Protein 1EE6 (pdb70)

Solvent-accessible surface area: 8215 Å² total; per-residue (Å²): 94,99,60,74,5,94,139,37,42,147,4,81,70,54,104,68,48,67,2,175,40,76,34,27,26,1,25,72,137,65,5,11,78,23,50,119,57,156,123,19,104,16,0,0,60,0,27,54,38,0,24,0,66,41,1,21,0,3,57,42,2,0,10,0,0,13,0,57,8,69,1,57,0,43,71,2,54,0,87,45,3,4,35,13,0,0,4,0,81,44,75,15,42,0,43,1,43,22,17,8,0,74,117,1,134,52,38,0,0,18,0,44,12,38,17,32,0,20,0,80,90,3,77,0,17,47,0,1,18,0,0,24,0,58,44,55,35,102,67,101,0,48,1,13,0,35,81,4,31,0,7,133,7,111,23,0,0,0,67,1,67,0,70,70,0,42,0,88,0,10,76,2,108,33,13,109,21,91,68,38,34,79,49,26,138,103,76,33,52,81,54,70,56,40,71,133,106

Organism: Bacillus sp. (NCBI:txid1409)

CATH classification: 2.160.20.10

Structure (mmCIF, N/CA/C/O backbone):
data_1EE6
#
_entry.id   1EE6
#
_cell.length_a   42.900
_cell.length_b   60.500
_cell.length_c   83.000
_cell.angle_alpha   90.00
_cell.angle_beta   90.00
_cell.angle_gamma   90.00
#
_symmetry.space_group_name_H-M   'P 21 21 21'
#
loop_
_entity.id
_entity.type
_entity.pdbx_description
1 polymer 'PECTATE LYASE'
2 non-polymer 'CALCIUM ION'
3 water water
#
loop_
_atom_site.group_PDB
_atom_site.id
_atom_site.type_symbol
_atom_site.label_atom_id
_atom_site.label_alt_id
_atom_site.label_comp_id
_atom_site.label_asym_id
_atom_site.label_entity_id
_atom_site.label_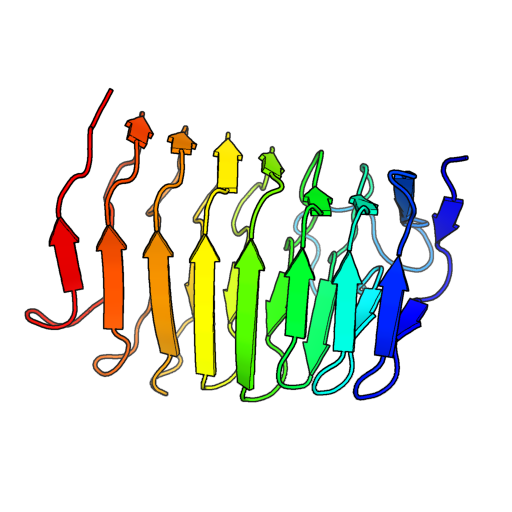seq_id
_atom_site.pdbx_PDB_ins_code
_atom_site.Cartn_x
_atom_site.Cartn_y
_atom_site.Cartn_z
_atom_site.occupancy
_atom_site.B_iso_or_equiv
_atom_site.auth_seq_id
_atom_site.auth_comp_id
_atom_site.auth_asym_id
_atom_site.auth_atom_id
_atom_site.pdbx_PDB_model_num
ATOM 1 N N . ALA A 1 1 ? -12.838 0.645 50.777 1.00 25.33 1 ALA A N 1
ATOM 2 C CA . ALA A 1 1 ? -12.103 1.454 51.789 1.00 24.65 1 ALA A CA 1
ATOM 3 C C . ALA A 1 1 ? -10.749 1.775 51.121 1.00 23.13 1 ALA A C 1
ATOM 4 O O . ALA A 1 1 ? -10.430 1.060 50.156 1.00 25.08 1 ALA A O 1
ATOM 6 N N . PRO A 1 2 ? -10.011 2.853 51.473 1.00 21.19 2 PRO A N 1
ATOM 7 C CA . PRO A 1 2 ? -8.640 2.996 51.049 1.00 18.54 2 PRO A CA 1
ATOM 8 C C . PRO A 1 2 ? -7.757 1.913 51.617 1.00 16.87 2 PRO A C 1
ATOM 9 O O . PRO A 1 2 ? -7.823 1.607 52.812 1.00 20.87 2 PRO A O 1
ATOM 13 N N . THR A 1 3 ? -6.982 1.279 50.759 1.00 12.48 3 THR A N 1
ATOM 14 C CA . THR A 1 3 ? -6.068 0.266 51.187 1.00 7.65 3 THR A CA 1
ATOM 15 C C . THR A 1 3 ? -4.702 0.898 51.173 1.00 7.57 3 THR A C 1
ATOM 16 O O . THR A 1 3 ? -4.387 1.628 50.229 1.00 11.34 3 THR A O 1
ATOM 20 N N . VAL A 1 4 ? -3.904 0.733 52.220 1.00 6.38 4 VAL A N 1
ATOM 21 C CA . VAL A 1 4 ? -2.513 1.150 52.160 1.00 5.70 4 VAL A CA 1
ATOM 22 C C . VAL A 1 4 ? -1.810 -0.104 51.602 1.00 5.13 4 VAL A C 1
ATOM 23 O O . VAL A 1 4 ? -1.861 -1.190 52.178 1.00 6.59 4 VAL A O 1
ATOM 27 N N . VAL A 1 5 ? -1.109 -0.006 50.509 1.00 3.81 5 VAL A N 1
ATOM 28 C CA . VAL A 1 5 ? -0.440 -1.097 49.838 1.00 3.46 5 VAL A CA 1
ATOM 29 C C . VAL A 1 5 ? 1.021 -1.087 50.285 1.00 5.69 5 VAL A C 1
ATOM 30 O O . VAL A 1 5 ? 1.761 -0.097 50.254 1.00 5.99 5 VAL A O 1
ATOM 34 N N . HIS A 1 6 ? 1.394 -2.258 50.790 1.00 6.11 6 HIS A N 1
ATOM 35 C CA . HIS A 1 6 ? 2.692 -2.524 51.386 1.00 4.13 6 HIS A CA 1
ATOM 36 C C . HIS A 1 6 ? 3.676 -3.217 50.462 1.00 6.53 6 HIS A C 1
ATOM 37 O O . HIS A 1 6 ? 4.883 -3.114 50.619 1.00 5.99 6 HIS A O 1
ATOM 44 N N . GLU A 1 7 ? 3.109 -4.060 49.621 1.00 8.95 7 GLU A N 1
ATOM 45 C CA . GLU A 1 7 ? 3.763 -4.914 48.677 1.00 7.71 7 GLU A CA 1
ATOM 46 C C . GLU A 1 7 ? 2.941 -4.728 47.395 1.00 9.48 7 GLU A C 1
ATOM 47 O O . GLU A 1 7 ? 1.710 -4.625 47.440 1.00 9.92 7 GLU A O 1
ATOM 53 N N . THR A 1 8 ? 3.620 -4.674 46.255 1.00 6.71 8 THR A N 1
ATOM 54 C CA . THR A 1 8 ? 3.030 -4.523 44.940 1.00 4.46 8 THR A CA 1
ATOM 55 C C . THR A 1 8 ? 1.979 -5.582 44.699 1.00 4.61 8 THR A C 1
ATOM 56 O O . THR A 1 8 ? 2.195 -6.759 44.976 1.00 4.61 8 THR A O 1
ATOM 60 N N . ILE A 1 9 ? 0.830 -5.195 44.181 1.00 7.67 9 ILE A N 1
ATOM 61 C CA . ILE A 1 9 ? -0.201 -6.121 43.788 1.00 6.61 9 ILE A CA 1
ATOM 62 C C . ILE A 1 9 ? 0.093 -6.584 42.366 1.00 7.22 9 ILE A C 1
ATOM 63 O O . ILE A 1 9 ? 0.207 -5.783 41.436 1.00 6.09 9 ILE A O 1
ATOM 68 N N . ARG A 1 10 ? 0.300 -7.891 42.205 1.00 10.05 10 ARG A N 1
ATOM 69 C CA . ARG A 1 10 ? 0.463 -8.541 40.907 1.00 10.81 10 ARG A CA 1
ATOM 70 C C . ARG A 1 10 ? -0.893 -8.980 40.351 1.00 8.83 10 ARG A C 1
ATOM 71 O O . ARG A 1 10 ? -1.784 -9.476 41.051 1.00 8.44 10 ARG A O 1
ATOM 79 N N . VAL A 1 11 ? -1.025 -8.742 39.056 1.00 8.57 11 VAL A N 1
ATOM 80 C CA 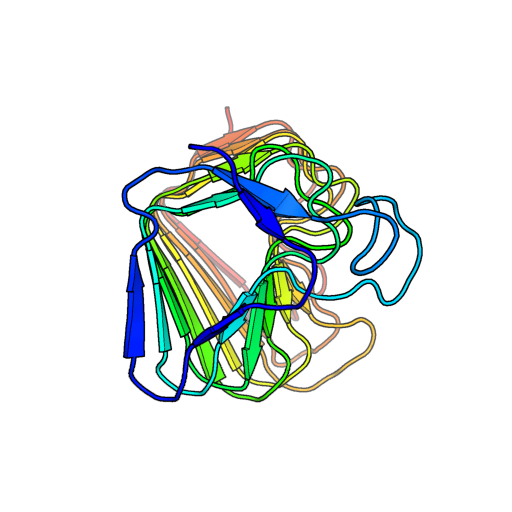. VAL A 1 11 ? -2.230 -8.979 38.286 1.00 6.77 11 VAL A CA 1
ATOM 81 C C . VAL A 1 11 ? -1.682 -9.915 37.208 1.00 9.13 11 VAL A C 1
ATOM 82 O O . VAL A 1 11 ? -0.977 -9.457 36.291 1.00 12.11 11 VAL A O 1
ATOM 86 N N . PRO A 1 12 ? -1.887 -11.232 37.257 1.00 10.54 12 PRO A N 1
ATOM 87 C CA . PRO A 1 12 ? -1.339 -12.197 36.292 1.00 12.07 12 PRO A CA 1
ATOM 88 C C . PRO A 1 12 ? -1.835 -11.992 34.864 1.00 11.79 12 PRO A C 1
ATOM 89 O O . PRO A 1 12 ? -2.871 -11.357 34.612 1.00 12.84 12 PRO A O 1
ATOM 93 N N . ALA A 1 13 ? -1.113 -12.633 33.946 1.00 10.02 13 ALA A N 1
ATOM 94 C CA . ALA A 1 13 ? -1.391 -12.530 32.533 1.00 10.36 13 ALA A CA 1
ATOM 95 C C . ALA A 1 13 ? -2.845 -12.791 32.147 1.00 12.24 13 ALA A C 1
ATOM 96 O O . ALA A 1 13 ? -3.533 -13.718 32.612 1.00 14.87 13 ALA A O 1
ATOM 98 N N . GLY A 1 14 ? -3.375 -11.818 31.421 1.00 9.39 14 GLY A N 1
ATOM 99 C CA . GLY A 1 14 ? -4.744 -11.913 30.941 1.00 11.16 14 GLY A CA 1
ATOM 100 C C . GLY A 1 14 ? -5.839 -11.651 31.965 1.00 11.20 14 GLY A C 1
ATOM 101 O O . GLY A 1 14 ? -7.010 -11.763 31.611 1.00 6.72 14 GLY A O 1
ATOM 102 N N . GLN A 1 15 ? -5.493 -11.361 33.219 1.00 12.13 15 GLN A N 1
ATOM 103 C CA . GLN A 1 15 ? -6.478 -11.105 34.245 1.00 13.52 15 GLN A CA 1
ATOM 104 C C . GLN A 1 15 ? -6.778 -9.644 34.520 1.00 12.43 15 GLN A C 1
ATOM 105 O O . GLN A 1 15 ? -5.920 -8.801 34.347 1.00 13.12 15 GLN A O 1
ATOM 111 N N . THR A 1 16 ? -7.946 -9.367 35.084 1.00 10.94 16 THR A N 1
ATOM 112 C CA . THR A 1 16 ? -8.414 -8.036 35.453 1.00 10.48 16 THR A CA 1
ATOM 113 C C . THR A 1 16 ? -8.439 -7.838 36.973 1.00 10.81 16 THR A C 1
ATOM 114 O O . THR A 1 16 ? -8.669 -8.813 37.717 1.00 12.42 16 THR A O 1
ATOM 118 N N . PHE A 1 17 ? -8.170 -6.616 37.437 1.00 6.03 17 PHE A N 1
ATOM 119 C CA . PHE A 1 17 ? -8.244 -6.287 38.843 1.00 6.50 17 PHE A CA 1
ATOM 120 C C . PHE A 1 17 ? -9.145 -5.083 38.749 1.00 8.33 17 PHE A C 1
ATOM 121 O O . PHE A 1 17 ? -8.839 -4.076 38.100 1.00 6.49 17 PHE A O 1
ATOM 129 N N . ASP A 1 18 ? -10.280 -5.302 39.383 1.00 9.85 18 ASP A N 1
ATOM 130 C CA . ASP A 1 18 ? -11.301 -4.294 39.534 1.00 11.09 18 ASP A CA 1
ATOM 131 C C . ASP A 1 18 ? -11.242 -3.815 40.979 1.00 11.77 18 ASP A C 1
ATOM 132 O O . ASP A 1 18 ? -11.425 -4.618 41.909 1.00 11.21 18 ASP A O 1
ATOM 137 N N . GLY A 1 19 ? -10.991 -2.517 41.155 1.00 10.93 19 GLY A N 1
ATOM 138 C CA . GLY A 1 19 ? -10.879 -1.925 42.476 1.00 12.28 19 GLY A CA 1
ATOM 139 C C . GLY A 1 19 ? -12.210 -1.414 42.967 1.00 12.79 19 GLY A C 1
ATOM 140 O O . GLY A 1 19 ? -12.323 -0.913 44.084 1.00 12.72 19 GLY A O 1
ATOM 141 N N . LYS A 1 20 ? -13.205 -1.484 42.088 1.00 13.25 20 LYS A N 1
ATOM 142 C CA . LYS A 1 20 ? -14.593 -1.117 42.333 1.00 13.51 20 LYS A CA 1
ATOM 143 C C . LYS A 1 20 ? -14.788 0.350 42.752 1.00 12.55 20 LYS A C 1
ATOM 144 O O . LYS A 1 20 ? -15.750 0.743 43.416 1.00 15.91 20 LYS A O 1
ATOM 150 N N . GLY A 1 21 ? -13.856 1.197 42.308 1.00 9.61 21 GLY A N 1
ATOM 151 C CA . GLY A 1 21 ? -13.872 2.632 42.562 1.00 7.11 21 GLY A CA 1
ATOM 152 C C . GLY A 1 21 ? -13.155 3.024 43.853 1.00 6.42 21 GLY A C 1
ATOM 153 O O . GLY A 1 21 ? -13.211 4.192 44.265 1.00 5.09 21 GLY A O 1
ATOM 154 N N . GLN A 1 22 ? -12.509 2.051 44.498 1.00 5.00 22 GLN A N 1
ATOM 155 C CA . GLN A 1 22 ? -11.823 2.216 45.769 1.00 4.28 22 GLN A CA 1
ATOM 156 C C . GLN A 1 22 ? -10.417 2.709 45.591 1.00 2.00 22 GLN A C 1
ATOM 157 O O . GLN A 1 22 ? -9.818 2.550 44.519 1.00 2.00 22 GLN A O 1
ATOM 163 N N . THR A 1 23 ? -9.955 3.372 46.636 1.00 2.17 23 THR A N 1
ATOM 164 C CA . THR A 1 23 ? -8.650 4.001 46.693 1.00 5.77 23 THR A CA 1
ATOM 165 C C . THR A 1 23 ? -7.558 3.127 47.247 1.00 7.95 23 THR A C 1
ATOM 166 O O . THR A 1 23 ? -7.730 2.417 48.241 1.00 9.02 23 THR A O 1
ATOM 170 N N . TYR A 1 24 ? -6.410 3.221 46.573 1.00 9.61 24 TYR A N 1
ATOM 171 C CA . TYR A 1 24 ? -5.207 2.483 46.915 1.00 7.64 24 TYR A CA 1
ATOM 172 C C . TYR A 1 24 ? -4.065 3.485 46.964 1.00 5.90 24 TYR A C 1
ATOM 173 O O . TYR A 1 24 ? -3.883 4.273 46.010 1.00 4.11 24 TYR A O 1
ATOM 182 N N . VAL A 1 25 ? -3.404 3.546 48.120 1.00 9.13 25 VAL A N 1
ATOM 183 C CA . VAL A 1 25 ? -2.247 4.392 48.337 1.00 11.73 25 VAL A CA 1
ATOM 184 C C . VAL A 1 25 ? -1.085 3.485 48.640 1.00 10.08 25 VAL A C 1
ATOM 185 O O . VAL A 1 25 ? -1.281 2.341 49.058 1.00 10.32 25 VAL A O 1
ATOM 189 N N . ALA A 1 26 ? 0.115 3.992 48.473 1.00 9.70 26 ALA A N 1
ATOM 190 C CA . ALA A 1 26 ? 1.336 3.273 48.804 1.00 11.06 26 ALA A CA 1
ATOM 191 C C . ALA A 1 26 ? 1.685 3.442 50.267 1.00 12.11 26 ALA A C 1
ATOM 192 O O . ALA A 1 26 ? 1.295 4.367 50.979 1.00 11.29 26 ALA A O 1
ATOM 194 N N . ASN A 1 27 ? 2.435 2.451 50.731 1.00 14.99 27 ASN A N 1
ATOM 195 C CA . ASN A 1 27 ? 3.074 2.540 52.014 1.00 10.27 27 ASN A CA 1
ATOM 196 C C . ASN A 1 27 ? 4.413 3.204 51.662 1.00 8.03 27 ASN A C 1
ATOM 197 O O . ASN A 1 27 ? 5.173 2.598 50.865 1.00 6.52 27 ASN A O 1
ATOM 202 N N . PRO A 1 28 ? 4.775 4.399 52.155 1.00 4.62 28 PRO A N 1
ATOM 203 C CA . PRO A 1 28 ? 5.995 5.114 51.788 1.00 4.41 28 PRO A CA 1
ATOM 204 C C . PRO A 1 28 ? 7.306 4.419 52.178 1.00 3.94 28 PRO A C 1
ATOM 205 O O . PRO A 1 28 ? 8.322 4.563 51.537 1.00 5.50 28 PRO A O 1
ATOM 209 N N . ASN A 1 29 ? 7.273 3.573 53.198 1.00 5.75 29 ASN A N 1
ATOM 210 C CA . ASN A 1 29 ? 8.373 2.780 53.709 1.00 4.86 29 ASN A CA 1
ATOM 211 C C . ASN A 1 29 ? 8.735 1.554 52.862 1.00 5.35 29 ASN A C 1
ATOM 212 O O . ASN A 1 29 ? 9.868 1.034 52.889 1.00 6.19 29 ASN A O 1
ATOM 217 N N . THR A 1 30 ? 7.736 0.992 52.171 1.00 3.39 30 THR A N 1
ATOM 218 C CA . THR A 1 30 ? 7.960 -0.193 51.361 1.00 2.94 30 THR A CA 1
ATOM 219 C C . THR A 1 30 ? 7.901 0.112 49.884 1.00 4.47 30 THR A C 1
ATOM 220 O O . THR A 1 30 ? 8.734 -0.392 49.139 1.00 7.62 30 THR A O 1
ATOM 224 N N . LEU A 1 31 ? 7.002 0.971 49.399 1.00 4.82 31 LEU A N 1
ATOM 225 C CA . LEU A 1 31 ? 6.980 1.283 47.973 1.00 3.35 31 LEU A CA 1
ATOM 226 C C . LEU A 1 31 ? 7.507 2.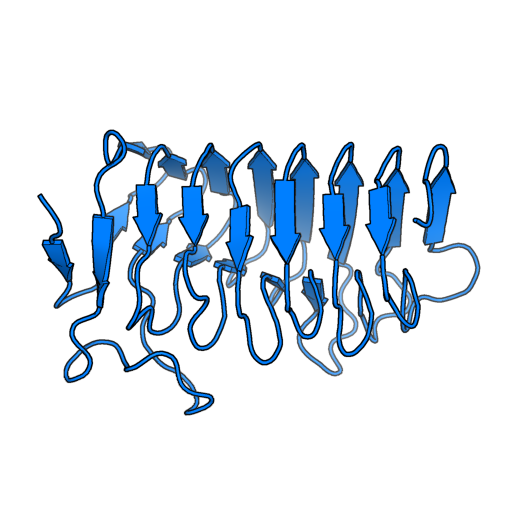664 47.548 1.00 2.50 31 LEU A C 1
ATOM 227 O O . LEU A 1 31 ? 8.088 2.805 46.463 1.00 2.46 31 LEU A O 1
ATOM 232 N N . GLY A 1 32 ? 7.386 3.699 48.359 1.00 2.00 32 GLY A N 1
ATOM 233 C CA . GLY A 1 32 ? 7.859 5.018 48.011 1.00 2.25 32 GLY A CA 1
ATOM 234 C C . GLY A 1 32 ? 6.746 6.035 48.289 1.00 5.30 32 GLY A C 1
ATOM 235 O O . GLY A 1 32 ? 5.532 5.752 48.322 1.00 3.67 32 GLY A O 1
ATOM 236 N N . ASP A 1 33 ? 7.224 7.268 48.454 1.00 3.89 33 ASP A N 1
ATOM 237 C CA . ASP A 1 33 ? 6.384 8.415 48.753 1.00 5.16 33 ASP A CA 1
ATOM 238 C C . ASP A 1 33 ? 5.789 9.199 47.594 1.00 5.60 33 ASP A C 1
ATOM 239 O O . ASP A 1 33 ? 4.898 9.988 47.810 1.00 9.66 33 ASP A O 1
ATOM 244 N N . GLY A 1 34 ? 6.205 9.054 46.345 1.00 6.16 34 GLY A N 1
ATOM 245 C CA . GLY A 1 34 ? 5.670 9.796 45.223 1.00 4.44 34 GLY A CA 1
ATOM 246 C C . GLY A 1 34 ? 6.411 11.074 44.928 1.00 3.81 34 GLY A C 1
ATOM 247 O O . GLY A 1 34 ? 5.880 11.998 44.278 1.00 6.01 34 GLY A O 1
ATOM 248 N N . SER A 1 35 ? 7.628 11.128 45.440 1.00 2.28 35 SER A N 1
ATOM 249 C CA . SER A 1 35 ? 8.480 12.283 45.196 1.00 2.75 35 SER A CA 1
ATOM 250 C C . SER A 1 35 ? 9.266 12.050 43.907 1.00 2.44 35 S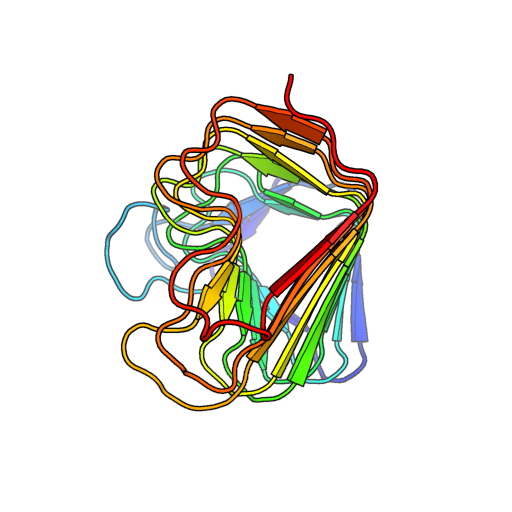ER A C 1
ATOM 251 O O . SER A 1 35 ? 8.902 11.167 43.121 1.00 5.99 35 SER A O 1
ATOM 254 N N . GLN A 1 36 ? 10.345 12.773 43.619 1.00 2.45 36 GLN A N 1
ATOM 255 C CA . GLN A 1 36 ? 11.184 12.487 42.457 1.00 2.13 36 GLN A CA 1
ATOM 256 C C . GLN A 1 36 ? 12.270 11.458 42.725 1.00 2.00 36 GLN A C 1
ATOM 257 O O . GLN A 1 36 ? 13.068 11.152 41.824 1.00 2.00 36 GLN A O 1
ATOM 263 N N . ALA A 1 37 ? 12.298 10.928 43.962 1.00 2.08 37 ALA A N 1
ATOM 264 C CA . ALA A 1 37 ? 13.271 9.922 44.352 1.00 5.86 37 ALA A CA 1
ATOM 265 C C . ALA A 1 37 ? 13.193 8.791 43.359 1.00 8.47 37 ALA A C 1
ATOM 266 O O . ALA A 1 37 ? 12.103 8.305 43.053 1.00 12.00 37 ALA A O 1
ATOM 268 N N . GLU A 1 38 ? 14.324 8.361 42.826 1.00 10.28 38 GLU A N 1
ATOM 269 C CA . GLU A 1 38 ? 14.337 7.317 41.802 1.00 10.96 38 GLU A CA 1
ATOM 270 C C . GLU A 1 38 ? 14.200 5.895 42.281 1.00 14.94 38 GLU A C 1
ATOM 271 O O . GLU A 1 38 ? 14.565 5.521 43.400 1.00 14.87 38 GLU A O 1
ATOM 277 N N . ASN A 1 39 ? 13.631 5.180 41.294 1.00 17.33 39 ASN A N 1
ATOM 278 C CA . ASN A 1 39 ? 13.188 3.804 41.370 1.00 17.79 39 ASN A CA 1
ATOM 279 C C . ASN A 1 39 ? 12.426 3.439 42.643 1.00 17.09 39 ASN A C 1
ATOM 280 O O . ASN A 1 39 ? 12.894 2.724 43.530 1.00 20.76 39 ASN A O 1
ATOM 285 N N . GLN A 1 40 ? 11.196 3.977 42.704 1.00 15.72 40 GLN A N 1
ATOM 286 C CA . GLN A 1 40 ? 10.216 3.611 43.742 1.00 13.54 40 GLN A CA 1
ATOM 287 C C . GLN A 1 40 ? 9.447 2.366 43.217 1.00 12.61 40 GLN A C 1
ATOM 288 O O . GLN A 1 40 ? 9.520 2.040 42.014 1.00 11.61 40 GLN A O 1
ATOM 294 N N . LYS A 1 41 ? 8.687 1.627 44.036 1.00 13.08 41 LYS A N 1
ATOM 295 C CA . LYS A 1 41 ? 7.974 0.422 43.582 1.00 11.53 41 LYS A CA 1
ATOM 296 C C . LYS A 1 41 ? 6.584 0.723 43.052 1.00 8.53 41 LYS A C 1
ATOM 297 O O . LYS A 1 41 ? 5.923 1.674 43.490 1.00 9.37 41 LYS A O 1
ATOM 303 N N . PRO A 1 42 ? 6.125 0.026 42.021 1.00 5.56 42 PRO A N 1
ATOM 304 C CA . PRO A 1 42 ? 4.772 0.182 41.545 1.00 3.37 42 PRO A CA 1
ATOM 305 C C . PRO A 1 42 ? 3.763 -0.168 42.632 1.00 4.27 42 PRO A C 1
ATOM 306 O O . PRO A 1 42 ? 4.073 -0.924 43.547 1.00 6.42 42 PRO A O 1
ATOM 310 N N . ILE A 1 43 ? 2.555 0.386 42.640 1.00 3.05 43 ILE A N 1
ATOM 311 C CA . ILE A 1 43 ? 1.541 -0.114 43.539 1.00 4.30 43 ILE A CA 1
ATOM 312 C C . ILE A 1 43 ? 0.918 -1.310 42.807 1.00 4.14 43 ILE A C 1
ATOM 313 O O . ILE A 1 43 ? 0.438 -2.256 43.438 1.00 3.94 43 ILE A O 1
ATOM 318 N N . PHE A 1 44 ? 0.919 -1.333 41.462 1.00 3.56 44 PHE A N 1
ATOM 319 C CA . PHE A 1 44 ? 0.310 -2.412 40.699 1.00 2.00 44 PHE A CA 1
ATOM 320 C C . PHE A 1 44 ? 1.294 -2.828 39.673 1.00 2.34 44 PHE A C 1
ATOM 321 O O . PHE A 1 44 ? 1.933 -1.974 39.058 1.00 2.77 44 PHE A O 1
ATOM 329 N N . ARG A 1 45 ? 1.463 -4.136 39.574 1.00 5.56 45 ARG A N 1
ATOM 330 C CA . ARG A 1 45 ? 2.261 -4.776 38.540 1.00 7.31 45 ARG A CA 1
ATOM 331 C C . ARG A 1 45 ? 1.384 -5.748 37.723 1.00 6.57 45 ARG A C 1
ATOM 332 O O . ARG A 1 45 ? 0.886 -6.807 38.137 1.00 6.51 45 ARG A O 1
ATOM 340 N N . LEU A 1 46 ? 1.248 -5.340 36.496 1.00 4.54 46 LEU A N 1
ATOM 341 C CA . LEU A 1 46 ? 0.414 -5.970 35.512 1.00 5.44 46 LEU A CA 1
ATOM 342 C C . LEU A 1 46 ? 1.254 -6.797 34.572 1.00 7.68 46 LEU A C 1
ATOM 343 O O . LEU A 1 46 ? 2.263 -6.344 34.018 1.00 9.41 46 LEU A O 1
ATOM 348 N N . GLU A 1 47 ? 0.858 -8.053 34.430 1.00 12.29 47 GLU A N 1
ATOM 349 C CA . GLU A 1 47 ? 1.531 -8.971 33.536 1.00 10.69 47 GLU A CA 1
ATOM 350 C C . GLU A 1 47 ? 0.924 -8.900 32.168 1.00 9.41 47 GLU A C 1
ATOM 351 O O . GLU A 1 47 ? -0.045 -8.175 31.994 1.00 8.44 47 GLU A O 1
ATOM 357 N N . ALA A 1 48 ? 1.394 -9.645 31.181 1.00 9.06 48 ALA A N 1
ATOM 358 C CA . ALA A 1 48 ? 0.917 -9.412 29.822 1.00 11.14 48 ALA A CA 1
ATOM 359 C C . ALA A 1 48 ? -0.563 -9.706 29.593 1.00 11.76 48 ALA A C 1
ATOM 360 O O . ALA A 1 48 ? -1.077 -10.738 30.023 1.00 13.69 48 ALA A O 1
ATOM 362 N N . GLY A 1 49 ? -1.255 -8.732 28.992 1.00 9.57 49 GLY A N 1
ATOM 363 C CA . GLY A 1 49 ? -2.655 -8.831 28.722 1.00 7.74 49 GLY A CA 1
ATOM 364 C C . GLY A 1 49 ? -3.471 -8.591 29.971 1.00 6.53 49 GLY A C 1
ATOM 365 O O . GLY A 1 49 ? -4.670 -8.868 29.951 1.00 7.95 49 GLY A O 1
ATOM 366 N N . ALA A 1 50 ? -2.900 -8.140 31.084 1.00 4.53 50 ALA A N 1
ATOM 367 C CA . ALA A 1 50 ? -3.711 -7.931 32.272 1.00 4.92 50 ALA A CA 1
ATOM 368 C C . ALA A 1 50 ? -4.386 -6.560 32.195 1.00 5.49 50 ALA A C 1
ATOM 369 O O . ALA A 1 50 ? -3.995 -5.687 31.409 1.00 6.32 50 ALA A O 1
ATOM 371 N N . SER A 1 51 ? -5.426 -6.352 32.982 1.00 6.71 51 SER A N 1
ATOM 372 C CA . SER A 1 51 ? -6.195 -5.130 33.022 1.00 9.39 51 SER A CA 1
ATOM 373 C C . SER A 1 51 ? -6.388 -4.752 34.473 1.00 7.08 51 SER A C 1
ATOM 374 O O . SER A 1 51 ? -6.465 -5.580 35.390 1.00 5.33 51 SER A O 1
ATOM 377 N N . LEU A 1 52 ? -6.342 -3.444 34.632 1.00 6.31 52 LEU A N 1
ATOM 378 C CA . LEU A 1 52 ? -6.565 -2.797 35.893 1.00 7.65 52 LEU A CA 1
ATOM 379 C C . LEU A 1 52 ? -7.767 -1.911 35.581 1.00 6.48 52 LEU A C 1
ATOM 380 O O . LEU A 1 52 ? -7.811 -1.315 34.509 1.00 3.13 52 LEU A O 1
ATOM 385 N N . LYS A 1 53 ? -8.745 -1.793 36.473 1.00 7.45 53 LYS A N 1
ATOM 386 C CA . LYS A 1 53 ? -9.901 -0.997 36.171 1.00 7.44 53 LYS A CA 1
ATOM 387 C C . LYS A 1 53 ? -10.582 -0.514 37.450 1.00 7.75 53 LYS A C 1
ATOM 388 O O . LYS A 1 53 ? -10.450 -1.118 38.529 1.00 6.57 53 LYS A O 1
ATOM 394 N N . ASN A 1 54 ? -11.304 0.606 37.332 1.00 7.90 54 ASN A N 1
ATOM 395 C CA . ASN A 1 54 ? -12.072 1.249 38.403 1.00 6.89 54 ASN A CA 1
ATOM 396 C C . ASN A 1 54 ? -11.265 1.343 39.685 1.00 8.99 54 ASN A C 1
ATOM 397 O O . ASN A 1 54 ? -11.631 0.780 40.724 1.00 10.61 54 ASN A O 1
ATOM 402 N N . VAL A 1 55 ? -10.104 1.975 39.573 1.00 8.37 55 VAL A N 1
ATOM 403 C CA . VAL A 1 55 ? -9.157 2.073 40.664 1.00 5.38 55 VAL A CA 1
ATOM 404 C C . VAL A 1 55 ? -8.840 3.537 40.892 1.00 2.75 55 VAL A C 1
ATOM 405 O O . VAL A 1 55 ? -8.701 4.262 39.917 1.00 2.00 55 VAL A O 1
ATOM 409 N N . VAL A 1 56 ? -8.708 3.989 42.141 1.00 2.45 56 VAL A N 1
ATOM 410 C CA . VAL A 1 56 ? -8.321 5.359 42.428 1.00 2.64 56 VAL A CA 1
ATOM 411 C C . VAL A 1 56 ? -6.929 5.265 43.088 1.00 4.18 56 VAL A C 1
ATOM 412 O O . VAL A 1 56 ? -6.791 4.565 44.109 1.00 5.90 56 VAL A O 1
ATOM 416 N N . ILE A 1 57 ? -5.835 5.844 42.572 1.00 2.30 57 ILE A N 1
ATOM 417 C CA . ILE A 1 57 ? -4.547 5.824 43.246 1.00 2.95 57 ILE A CA 1
ATOM 418 C C . ILE A 1 57 ? -4.439 7.170 43.937 1.00 2.54 57 ILE A C 1
ATOM 419 O O . ILE A 1 57 ? -4.609 8.245 43.355 1.00 7.42 57 ILE A O 1
ATOM 424 N N . GLY A 1 58 ? -4.392 7.134 45.241 1.00 2.62 58 GLY A N 1
ATOM 425 C CA . GLY A 1 58 ? -4.157 8.356 45.970 1.00 2.79 58 GLY A CA 1
ATOM 426 C C . GLY A 1 58 ? -2.696 8.437 46.383 1.00 3.54 58 GLY A C 1
ATOM 427 O O . GLY A 1 58 ? -1.954 7.457 46.372 1.00 4.08 58 GLY A O 1
ATOM 428 N N . ALA A 1 59 ? -2.336 9.650 46.789 1.00 6.89 59 ALA A N 1
ATOM 429 C CA . ALA A 1 59 ? -1.029 10.028 47.334 1.00 6.84 59 ALA A CA 1
ATOM 430 C C . ALA A 1 59 ? -0.874 9.373 48.697 1.00 9.01 59 ALA A C 1
ATOM 431 O O . ALA A 1 59 ? -1.908 9.338 49.416 1.00 10.99 59 ALA A O 1
ATOM 433 N N . PRO A 1 60 ? 0.299 8.843 49.117 1.00 9.44 60 PRO A N 1
ATOM 434 C CA . PRO A 1 60 ? 1.546 8.733 48.358 1.00 6.99 60 PRO A CA 1
ATOM 435 C C . PRO A 1 60 ? 1.374 7.682 47.260 1.00 9.43 60 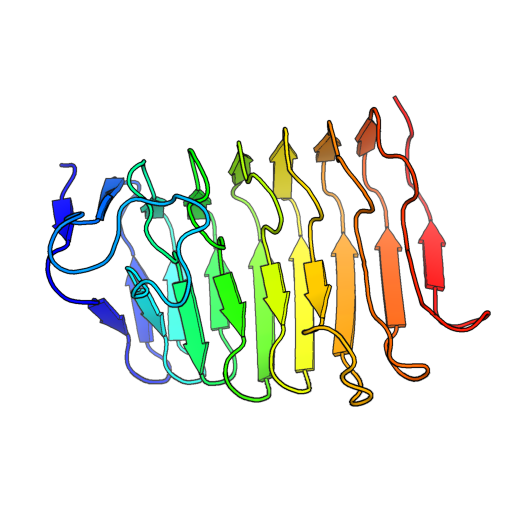PRO A C 1
ATOM 436 O O . PRO A 1 60 ? 1.016 6.533 47.532 1.00 7.88 60 PRO A O 1
ATOM 440 N N . ALA A 1 61 ? 1.654 8.005 46.002 1.00 7.98 61 ALA A N 1
ATOM 441 C CA . ALA A 1 61 ? 1.381 7.098 44.908 1.00 7.65 61 ALA A CA 1
ATOM 442 C C . ALA A 1 61 ? 2.571 6.282 44.433 1.00 6.57 61 ALA A C 1
ATOM 443 O O . ALA A 1 61 ? 2.468 5.538 43.460 1.00 5.43 61 ALA A O 1
ATOM 445 N N . ALA A 1 62 ? 3.729 6.443 45.084 1.00 6.60 62 ALA A N 1
ATOM 446 C CA . ALA A 1 62 ? 4.989 5.770 44.762 1.00 5.23 62 ALA A CA 1
ATOM 447 C C . ALA A 1 62 ? 5.229 5.754 43.256 1.00 3.13 62 ALA A C 1
ATOM 448 O O . ALA A 1 62 ? 5.286 6.850 42.682 1.00 3.94 62 ALA A O 1
ATOM 450 N N . ASP A 1 63 ? 5.330 4.622 42.561 1.00 5.39 63 ASP A N 1
ATOM 451 C CA . ASP A 1 63 ? 5.539 4.638 41.125 1.00 5.54 63 ASP A CA 1
ATOM 452 C C . ASP A 1 63 ? 4.456 3.939 40.309 1.00 3.57 63 ASP A C 1
ATOM 453 O O . ASP A 1 63 ? 4.716 3.218 39.328 1.00 2.36 63 ASP A O 1
ATOM 458 N N . GLY A 1 64 ? 3.258 4.141 40.857 1.00 4.78 64 GLY A N 1
ATOM 459 C CA . GLY A 1 64 ? 1.983 3.815 40.232 1.00 4.72 64 GLY A CA 1
ATOM 460 C C . GLY A 1 64 ? 1.801 2.429 39.639 1.00 5.44 64 GLY A C 1
ATOM 461 O O . GLY A 1 64 ? 1.731 1.423 40.357 1.00 4.13 64 GLY A O 1
ATOM 462 N N . VAL A 1 65 ? 1.684 2.340 38.318 1.00 4.27 65 VAL A N 1
ATOM 463 C CA . VAL A 1 65 ? 1.402 1.078 37.664 1.00 4.60 65 VAL A CA 1
ATOM 464 C C . VAL A 1 65 ? 2.512 0.669 36.699 1.00 5.21 65 VAL A C 1
ATOM 465 O O . VAL A 1 65 ? 2.973 1.512 35.933 1.00 4.93 65 VAL A O 1
ATOM 469 N N . HIS A 1 66 ? 3.088 -0.552 36.740 1.00 4.62 66 HIS A N 1
ATOM 470 C CA . HIS A 1 66 ? 3.965 -1.001 35.669 1.00 2.88 66 HIS A CA 1
ATOM 471 C C . HIS A 1 66 ? 3.293 -2.114 34.910 1.00 2.00 66 HIS A C 1
ATOM 472 O O . HIS A 1 66 ? 2.656 -2.953 35.509 1.00 2.00 66 HIS A O 1
ATOM 479 N N . CYS A 1 67 ? 3.478 -2.109 33.599 1.00 3.25 67 CYS A N 1
ATOM 480 C CA . CYS A 1 67 ? 2.978 -3.098 32.671 1.00 2.54 67 CYS A CA 1
ATOM 481 C C . CYS A 1 67 ? 4.178 -3.729 31.982 1.00 2.72 67 CYS A C 1
ATOM 482 O O . CYS A 1 67 ? 5.084 -3.078 31.417 1.00 2.00 67 CYS A O 1
ATOM 485 N N . TYR A 1 68 ? 4.198 -5.040 32.125 1.00 3.74 68 TYR A N 1
ATOM 486 C CA . TYR A 1 68 ? 5.144 -5.934 31.450 1.00 2.59 68 TYR A CA 1
ATOM 487 C C . TYR A 1 68 ? 4.421 -6.601 30.297 1.00 2.97 68 TYR A C 1
ATOM 488 O O . TYR A 1 68 ? 3.858 -7.692 30.381 1.00 6.58 68 TYR A O 1
ATOM 497 N N . GLY A 1 69 ? 4.384 -5.917 29.193 1.00 3.19 69 GLY A N 1
ATOM 498 C CA . GLY A 1 69 ? 3.636 -6.335 28.025 1.00 2.00 69 GLY A CA 1
ATOM 499 C C . GLY A 1 69 ? 2.342 -5.508 27.914 1.00 4.04 69 GLY A C 1
ATOM 500 O O . GLY A 1 69 ? 2.114 -4.450 28.507 1.00 4.58 69 GLY A O 1
ATOM 501 N N . ASP A 1 70 ? 1.375 -5.992 27.159 1.00 4.61 70 ASP A N 1
ATOM 502 C CA . ASP A 1 70 ? 0.090 -5.341 26.963 1.00 4.03 70 ASP A CA 1
ATOM 503 C C . ASP A 1 70 ? -0.685 -5.142 28.260 1.00 3.04 70 ASP A C 1
ATOM 504 O O . ASP A 1 70 ? -0.572 -6.005 29.153 1.00 2.94 70 ASP A O 1
ATOM 509 N N . CYS A 1 71 ? -1.350 -3.990 28.362 1.00 2.00 71 CYS A N 1
ATOM 510 C CA . CYS A 1 71 ? -2.219 -3.735 29.492 1.00 2.00 71 CYS A CA 1
ATOM 511 C C . CYS A 1 71 ? -3.230 -2.713 29.094 1.00 2.51 71 CYS A C 1
ATOM 512 O O . CYS A 1 71 ? -3.017 -1.806 28.293 1.00 2.00 71 CYS A O 1
ATOM 515 N N . THR A 1 72 ? -4.428 -3.023 29.580 1.00 6.56 72 THR A N 1
ATOM 516 C CA . THR A 1 72 ? -5.588 -2.162 29.442 1.00 8.04 72 THR A CA 1
ATOM 517 C C . THR A 1 72 ? -5.931 -1.599 30.814 1.00 8.19 72 THR A C 1
ATOM 518 O O . THR A 1 72 ? -6.051 -2.304 31.826 1.00 6.47 72 THR A O 1
ATOM 522 N N . ILE A 1 73 ? -5.965 -0.274 30.805 1.00 8.15 73 ILE A N 1
ATOM 523 C CA . ILE A 1 73 ? -6.204 0.510 31.992 1.00 8.34 73 ILE A CA 1
ATOM 524 C C . ILE A 1 73 ? -7.470 1.314 31.755 1.00 8.31 73 ILE A C 1
ATOM 525 O O . ILE A 1 73 ? -7.484 2.266 30.959 1.00 8.00 73 ILE A O 1
ATOM 530 N N . THR A 1 74 ? -8.534 0.887 32.448 1.00 8.10 74 THR A N 1
ATOM 531 C CA . THR A 1 74 ? -9.846 1.461 32.298 1.00 6.06 74 THR A CA 1
ATOM 532 C C . THR A 1 74 ? -10.430 2.154 33.554 1.00 7.74 74 THR A C 1
ATOM 533 O O . THR A 1 74 ? -10.618 1.582 34.645 1.00 6.42 74 THR A O 1
ATOM 537 N N . ASN A 1 75 ? -10.741 3.459 33.407 1.00 8.80 75 ASN A N 1
ATOM 538 C CA . ASN A 1 75 ? -11.331 4.288 34.461 1.00 7.44 75 ASN A CA 1
ATOM 539 C C . ASN A 1 75 ? -10.496 4.222 35.739 1.00 7.30 75 ASN A C 1
ATOM 540 O O . ASN A 1 75 ? -10.925 3.827 36.844 1.00 8.13 75 ASN A O 1
ATOM 545 N N . VAL A 1 76 ? -9.216 4.488 35.594 1.00 7.51 76 VAL A N 1
ATOM 546 C CA . VAL A 1 76 ? -8.315 4.495 36.773 1.00 6.70 76 VAL A CA 1
ATOM 547 C C . VAL A 1 76 ? -8.003 5.955 37.047 1.00 4.23 76 VAL A C 1
ATOM 548 O O . VAL A 1 76 ? -7.793 6.703 36.048 1.00 2.00 76 VAL A O 1
ATOM 552 N N . ILE A 1 77 ? -8.083 6.458 38.262 1.00 3.35 77 ILE A N 1
ATOM 553 C CA . ILE A 1 77 ? -7.785 7.849 38.581 1.00 4.90 77 ILE A CA 1
ATOM 554 C C . ILE A 1 77 ? -6.537 7.971 39.447 1.00 5.67 77 ILE A C 1
ATOM 555 O O . ILE A 1 77 ? -6.475 7.414 40.549 1.00 5.16 77 ILE A O 1
ATOM 560 N N . TRP A 1 78 ? -5.521 8.667 38.946 1.00 6.50 78 TRP A N 1
ATOM 561 C CA . TRP A 1 78 ? -4.335 8.990 39.710 1.00 4.45 78 TRP A CA 1
ATOM 562 C C . TRP A 1 78 ? -4.626 10.386 40.273 1.00 3.35 78 TRP A C 1
ATOM 563 O O . TRP A 1 78 ? -4.588 11.344 39.503 1.00 2.58 78 TRP A O 1
ATOM 574 N N . GLU A 1 79 ? -4.964 10.518 41.573 1.00 2.92 79 GLU A N 1
ATOM 575 C CA . GLU A 1 79 ? -5.311 11.794 42.202 1.00 2.86 79 GLU A CA 1
ATOM 576 C C . GLU A 1 79 ? -4.132 12.724 42.394 1.00 3.91 79 GLU A C 1
ATOM 577 O O . GLU A 1 79 ? -4.286 13.936 42.580 1.00 2.00 79 GLU A O 1
ATOM 583 N N . ASP A 1 80 ? -2.950 12.110 42.364 1.00 3.44 80 ASP A N 1
ATOM 584 C CA . ASP A 1 80 ? -1.721 12.787 42.588 1.00 3.70 80 ASP A CA 1
ATOM 585 C C . ASP A 1 80 ? -0.731 11.739 42.138 1.00 6.71 80 ASP A C 1
ATOM 586 O O . ASP A 1 80 ? -0.362 10.816 42.894 1.00 7.09 80 ASP A O 1
ATOM 591 N N . VAL A 1 81 ? -0.186 11.925 40.937 1.00 6.56 81 VAL A N 1
ATOM 592 C CA . VAL A 1 81 ? 0.809 11.029 40.387 1.00 2.85 81 VAL A CA 1
ATOM 593 C C . VAL A 1 81 ? 2.061 11.136 41.244 1.00 4.19 81 VAL A C 1
ATOM 594 O O . VAL A 1 81 ? 2.417 12.279 41.705 1.00 7.90 81 VAL A O 1
ATOM 598 N N . GLY A 1 82 ? 2.619 9.959 41.561 1.00 2.77 82 GLY A N 1
ATOM 599 C CA . GLY A 1 82 ? 3.881 9.875 42.279 1.00 2.75 82 GLY A CA 1
ATOM 600 C C . GLY A 1 82 ? 5.051 10.126 41.335 1.00 2.26 82 GLY A C 1
ATOM 601 O O . GLY A 1 82 ? 5.068 11.109 40.579 1.00 5.31 82 GLY A O 1
ATOM 602 N N . GLU A 1 83 ? 5.997 9.218 41.354 1.00 4.14 83 GLU A N 1
ATOM 603 C CA . GLU A 1 83 ? 7.165 9.352 40.499 1.00 4.66 83 GLU A CA 1
ATOM 604 C C . GLU A 1 83 ? 6.738 9.292 39.007 1.00 5.23 83 GLU A C 1
ATOM 605 O O . GLU A 1 83 ? 7.165 10.080 38.156 1.00 7.56 83 GLU A O 1
ATOM 611 N N . ASP A 1 84 ? 5.885 8.297 38.661 1.00 4.30 84 ASP A N 1
ATOM 612 C CA . ASP A 1 84 ? 5.284 8.180 37.330 1.00 3.57 84 ASP A CA 1
ATOM 613 C C . ASP A 1 84 ? 3.904 7.565 37.598 1.00 2.00 84 ASP A C 1
ATOM 614 O O . ASP A 1 84 ? 3.627 7.012 38.668 1.00 2.00 84 ASP A O 1
ATOM 619 N N . ALA A 1 85 ? 2.943 7.772 36.694 1.00 4.26 85 ALA A N 1
ATOM 620 C CA . ALA A 1 85 ? 1.610 7.185 36.787 1.00 3.03 85 ALA A CA 1
ATOM 621 C C . ALA A 1 85 ? 1.642 5.733 36.346 1.00 2.00 85 ALA A C 1
ATOM 622 O O . ALA A 1 85 ? 1.241 4.865 37.107 1.00 4.02 85 ALA A O 1
ATOM 624 N N . LEU A 1 86 ? 2.070 5.448 35.127 1.00 3.25 86 LEU A N 1
ATOM 625 C CA . LEU A 1 86 ? 2.134 4.109 34.577 1.00 2.53 86 LEU A CA 1
ATOM 626 C C . LEU A 1 86 ? 3.363 4.099 33.704 1.00 5.28 86 LEU A C 1
ATOM 627 O O . LEU A 1 86 ? 3.654 5.119 33.058 1.00 6.22 86 LEU A O 1
ATOM 632 N N . THR A 1 87 ? 4.139 3.004 33.760 1.00 6.90 87 THR A N 1
ATOM 633 C CA . THR A 1 87 ? 5.347 2.804 32.973 1.00 3.74 87 THR A CA 1
ATOM 634 C C . THR A 1 87 ? 5.197 1.537 32.143 1.00 3.53 87 THR A C 1
ATOM 635 O O . THR A 1 87 ? 4.655 0.555 32.647 1.00 2.98 87 THR A O 1
ATOM 639 N N . LEU A 1 88 ? 5.618 1.511 30.894 1.00 4.69 88 LEU A N 1
ATOM 640 C CA . LEU A 1 88 ? 5.663 0.272 30.141 1.00 8.44 88 LEU A CA 1
ATOM 641 C C . LEU A 1 88 ? 7.056 -0.332 30.299 1.00 8.89 88 LEU A C 1
ATOM 642 O O . LEU A 1 88 ? 8.014 0.211 29.742 1.00 9.19 88 LEU A O 1
ATOM 647 N N . LYS A 1 89 ? 7.231 -1.409 31.047 1.00 8.32 89 LYS A N 1
ATOM 648 C CA . LYS A 1 89 ? 8.547 -1.983 31.232 1.00 9.22 89 LYS A CA 1
ATOM 649 C C . LYS A 1 89 ? 9.011 -2.997 30.171 1.00 12.75 89 LYS A C 1
ATOM 650 O O . LYS A 1 89 ? 10.218 -3.171 29.943 1.00 12.41 89 LYS A O 1
ATOM 656 N N . SER A 1 90 ? 8.055 -3.632 29.478 1.00 11.43 90 SER A N 1
ATOM 657 C CA . SER A 1 90 ? 8.393 -4.566 28.416 1.00 10.69 90 SER A CA 1
ATOM 658 C C . SER A 1 90 ? 7.526 -4.193 27.239 1.00 8.45 90 SER A C 1
ATOM 659 O O . SER A 1 90 ? 6.429 -3.677 27.382 1.00 9.51 90 SER A O 1
ATOM 662 N N . SER A 1 91 ? 8.031 -4.480 26.072 1.00 8.51 91 SER A N 1
ATOM 663 C CA . SER A 1 91 ? 7.388 -4.274 24.792 1.00 9.07 91 SER A CA 1
ATOM 664 C C . SER A 1 91 ? 5.943 -4.723 24.794 1.00 7.79 91 SER A C 1
ATOM 665 O O . SER A 1 91 ? 5.611 -5.819 25.260 1.00 10.39 91 SER A O 1
ATOM 668 N N . GLY A 1 92 ? 5.090 -3.827 24.315 1.00 7.61 92 GLY A N 1
ATOM 669 C CA . GLY A 1 92 ? 3.670 -4.067 24.251 1.00 3.76 92 GLY A CA 1
ATOM 670 C C . GLY A 1 92 ? 2.903 -2.770 24.118 1.00 5.07 92 GLY A C 1
ATOM 671 O O . GLY A 1 92 ? 3.427 -1.669 23.956 1.00 4.14 92 GLY A O 1
ATOM 672 N N . THR A 1 93 ? 1.594 -2.964 24.231 1.00 5.07 93 THR A N 1
ATOM 673 C CA . THR A 1 93 ? 0.585 -1.923 24.014 1.00 5.82 93 THR A CA 1
ATOM 674 C C . THR A 1 93 ? -0.241 -1.656 25.239 1.00 5.11 93 THR A C 1
ATOM 675 O O . THR A 1 93 ? -0.956 -2.542 25.739 1.00 6.01 93 THR A O 1
ATOM 679 N N . VAL A 1 94 ? -0.133 -0.401 25.604 1.00 4.47 94 VAL A N 1
ATOM 680 C CA . VAL A 1 94 ? -0.844 0.121 26.725 1.00 4.78 94 VAL A CA 1
ATOM 681 C C . VAL A 1 94 ? -2.088 0.771 26.155 1.00 5.74 94 VAL A C 1
ATOM 682 O O . VAL A 1 94 ? -1.982 1.553 25.205 1.00 6.84 94 VAL A O 1
ATOM 686 N N . ASN A 1 95 ? -3.276 0.465 26.659 1.00 4.17 95 ASN A N 1
ATOM 687 C CA . ASN A 1 95 ? -4.464 1.158 26.190 1.00 7.54 95 ASN A CA 1
ATOM 688 C C . ASN A 1 95 ? -5.097 1.802 27.405 1.00 8.74 95 ASN A C 1
ATOM 689 O O . ASN A 1 95 ? -5.358 1.020 28.336 1.00 6.36 95 ASN A O 1
ATOM 694 N N . ILE A 1 96 ? -5.259 3.150 27.467 1.00 9.70 96 ILE A N 1
ATOM 695 C CA . ILE A 1 96 ? -5.970 3.828 28.562 1.00 7.55 96 ILE A CA 1
ATOM 696 C C . ILE A 1 96 ? -7.315 4.353 28.074 1.00 5.91 96 ILE A C 1
ATOM 697 O O . ILE A 1 96 ? -7.378 4.928 26.989 1.00 6.24 96 ILE A O 1
ATOM 702 N N . SER A 1 97 ? -8.424 4.116 28.773 1.00 6.84 97 SER A N 1
ATOM 703 C CA . SER A 1 97 ? -9.674 4.772 28.417 1.00 4.57 97 SER A CA 1
ATOM 704 C C . SER A 1 97 ? -10.363 5.201 29.681 1.00 3.94 97 SER A C 1
ATOM 705 O O . SER A 1 97 ? -10.506 4.466 30.677 1.00 2.00 97 SER A O 1
ATOM 708 N N . GLY A 1 98 ? -10.740 6.471 29.636 1.00 2.89 98 GLY A N 1
ATOM 709 C CA . GLY A 1 98 ? -11.379 7.068 30.784 1.00 2.82 98 GLY A CA 1
ATOM 710 C C . GLY A 1 98 ? -10.340 7.348 31.877 1.00 2.44 98 GLY A C 1
ATOM 711 O O . GLY A 1 98 ? -9.141 7.118 31.717 1.00 2.00 98 GLY A O 1
ATOM 712 N N . GLY A 1 99 ? -10.817 7.749 33.041 1.00 2.00 99 GLY A N 1
ATOM 713 C CA . GLY A 1 99 ? -9.956 8.182 34.124 1.00 3.72 99 GLY A CA 1
ATOM 714 C C . GLY A 1 99 ? -9.307 9.565 33.961 1.00 2.26 99 GLY A C 1
ATOM 715 O O . GLY A 1 99 ? -9.556 10.359 33.042 1.00 4.98 99 GLY A O 1
ATOM 716 N N . ALA A 1 100 ? -8.312 9.734 34.813 1.00 2.00 100 ALA A N 1
ATOM 717 C CA . ALA A 1 100 ? -7.673 10.994 35.050 1.00 2.00 100 ALA A CA 1
ATOM 718 C C . ALA A 1 100 ? -6.319 10.851 35.735 1.00 4.67 100 ALA A C 1
ATOM 719 O O . ALA A 1 100 ? -6.062 9.859 36.427 1.00 3.80 100 ALA A O 1
ATOM 721 N N . ALA A 1 101 ? -5.464 11.873 35.590 1.00 4.96 101 ALA A N 1
ATOM 722 C CA . ALA A 1 101 ? -4.145 11.933 36.187 1.00 4.84 101 ALA A CA 1
ATOM 723 C C . ALA A 1 101 ? -3.988 13.380 36.598 1.00 3.82 101 ALA A C 1
ATOM 724 O O . ALA A 1 101 ? -4.178 14.245 35.754 1.00 4.95 101 ALA A O 1
ATOM 726 N N . TYR A 1 102 ? -3.653 13.705 37.844 1.00 4.61 102 TYR A N 1
ATOM 727 C CA . TYR A 1 102 ? -3.408 15.050 38.349 1.00 3.54 102 TYR A CA 1
ATOM 728 C C . TYR A 1 102 ? -2.066 15.183 39.035 1.00 5.52 102 TYR A C 1
ATOM 729 O O . TYR A 1 102 ? -1.485 14.220 39.583 1.00 6.00 102 TYR A O 1
ATOM 738 N N . LYS A 1 103 ? -1.517 16.389 39.028 1.00 3.42 103 LYS A N 1
ATOM 739 C CA . LYS A 1 103 ? -0.317 16.664 39.837 1.00 7.61 103 LYS A CA 1
ATOM 740 C C . LYS A 1 103 ? 0.911 15.750 39.775 1.00 6.42 103 LYS A C 1
ATOM 741 O O . LYS A 1 103 ? 1.522 15.229 40.778 1.00 7.67 103 LYS A O 1
ATOM 747 N N . ALA A 1 104 ? 1.279 15.551 38.507 1.00 5.81 104 ALA A N 1
ATOM 748 C CA . ALA A 1 104 ? 2.444 14.755 38.164 1.00 2.99 104 ALA A CA 1
ATOM 749 C C . ALA A 1 104 ? 3.530 15.785 37.932 1.00 2.95 104 ALA A C 1
ATOM 750 O O . ALA A 1 104 ? 3.494 16.500 36.947 1.00 2.00 104 ALA A O 1
ATOM 752 N N . TYR A 1 105 ? 4.523 15.752 38.833 1.00 4.61 105 TYR A N 1
ATOM 753 C CA . TYR A 1 105 ? 5.663 16.658 38.821 1.00 3.64 105 TYR A CA 1
ATOM 754 C C . TYR A 1 105 ? 6.356 16.610 37.456 1.00 2.85 105 TYR A C 1
ATOM 755 O O . TYR A 1 105 ? 6.842 17.616 36.946 1.00 2.96 105 TYR A O 1
ATOM 764 N N . ASP A 1 106 ? 6.500 15.409 36.892 1.00 3.27 106 ASP A N 1
ATOM 765 C CA . ASP A 1 106 ? 7.068 15.308 35.584 1.00 3.87 106 ASP A CA 1
ATOM 766 C C . ASP A 1 106 ? 6.186 14.404 34.754 1.00 5.06 106 ASP A C 1
ATOM 767 O O . ASP A 1 106 ? 5.167 14.914 34.246 1.00 4.62 106 ASP A O 1
ATOM 772 N N . LYS A 1 107 ? 6.444 13.114 34.575 1.00 5.34 107 LYS A N 1
ATOM 773 C CA . LYS A 1 107 ? 5.598 12.413 33.640 1.00 8.90 107 LYS A CA 1
ATOM 774 C C . LYS A 1 107 ? 4.494 11.554 34.185 1.00 5.40 107 LYS A C 1
ATOM 775 O O . LYS A 1 107 ? 4.502 11.043 35.290 1.00 6.24 107 LYS A O 1
ATOM 781 N N . VAL A 1 108 ? 3.453 11.507 33.389 1.00 5.50 108 VAL A N 1
ATOM 782 C CA . VAL A 1 108 ? 2.304 10.693 33.700 1.00 4.95 108 VAL A CA 1
ATOM 783 C C . VAL A 1 108 ? 2.713 9.335 33.170 1.00 6.08 108 VAL A C 1
ATOM 784 O O . VAL A 1 108 ? 2.961 8.429 33.960 1.00 6.28 108 VAL A O 1
ATOM 788 N N . PHE A 1 109 ? 2.876 9.195 31.859 1.00 7.29 109 PHE A N 1
ATOM 789 C CA . PHE A 1 109 ? 3.252 7.939 31.231 1.00 8.26 109 PHE A CA 1
ATOM 790 C C . PHE A 1 109 ? 4.688 7.943 30.745 1.00 6.51 109 PHE A C 1
ATOM 791 O O . PHE A 1 109 ? 5.115 8.832 30.016 1.00 7.16 109 PHE A O 1
ATOM 799 N N . GLN A 1 110 ? 5.432 6.919 31.161 1.00 8.39 110 GLN A N 1
ATOM 800 C CA . GLN A 1 110 ? 6.838 6.692 30.805 1.00 8.99 110 GLN A CA 1
ATOM 801 C C . GLN A 1 110 ? 6.887 5.374 30.038 1.00 8.57 110 GLN A C 1
ATOM 802 O O . G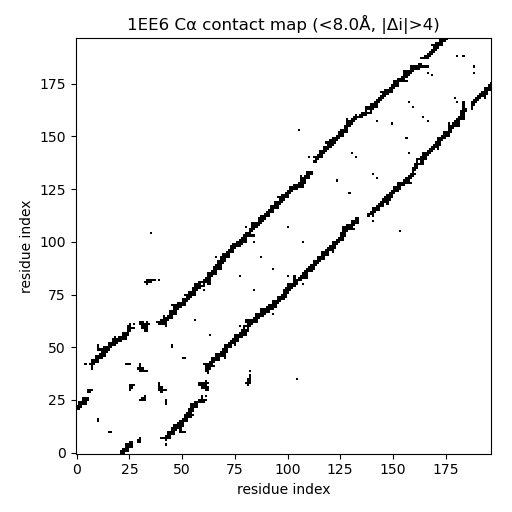LN A 1 110 ? 6.397 4.322 30.504 1.00 6.22 110 GLN A O 1
ATOM 808 N N . ILE A 1 111 ? 7.380 5.393 28.791 1.00 9.28 111 ILE A N 1
ATOM 809 C CA . ILE A 1 111 ? 7.453 4.176 27.991 1.00 6.54 111 ILE A CA 1
ATOM 810 C C . ILE A 1 111 ? 8.926 3.803 27.937 1.00 6.41 111 ILE A C 1
ATOM 811 O O . ILE A 1 111 ? 9.787 4.541 27.422 1.00 5.43 111 ILE A O 1
ATOM 816 N N . ASN A 1 112 ? 9.221 2.607 28.465 1.00 6.82 112 ASN A N 1
ATOM 817 C CA . ASN A 1 112 ? 10.586 2.116 28.614 1.00 5.65 112 ASN A CA 1
ATOM 818 C C . ASN A 1 112 ? 10.900 0.900 27.782 1.00 4.30 112 ASN A C 1
ATOM 819 O O . ASN A 1 112 ? 11.920 0.266 27.995 1.00 2.08 112 ASN A O 1
ATOM 824 N N . ALA A 1 113 ? 10.112 0.635 26.760 1.00 4.00 113 ALA A N 1
ATOM 825 C CA . ALA A 1 113 ? 10.323 -0.484 25.865 1.00 5.03 113 ALA A CA 1
ATOM 826 C C . ALA A 1 113 ? 9.675 -0.055 24.563 1.00 4.47 113 ALA A C 1
ATOM 827 O O . ALA A 1 113 ? 9.004 0.981 24.574 1.00 6.18 113 ALA A O 1
ATOM 829 N N . ALA A 1 114 ? 9.984 -0.696 23.431 1.00 2.92 114 ALA A N 1
ATOM 830 C CA . ALA A 1 114 ? 9.297 -0.377 22.186 1.00 2.94 114 ALA A CA 1
ATOM 831 C C . ALA A 1 114 ? 7.824 -0.726 22.345 1.00 2.04 114 ALA A C 1
ATOM 832 O O . ALA A 1 114 ? 7.517 -1.660 23.088 1.00 3.22 114 ALA A O 1
ATOM 834 N N . GLY A 1 115 ? 6.864 -0.024 21.757 1.00 4.75 115 GLY A N 1
ATOM 835 C CA . GLY A 1 115 ? 5.481 -0.371 21.976 1.00 2.85 115 GLY A CA 1
ATOM 836 C C . GLY A 1 115 ? 4.502 0.700 21.543 1.00 3.82 115 GLY A C 1
ATOM 837 O O . GLY A 1 115 ? 4.858 1.570 20.734 1.00 4.71 115 GLY A O 1
ATOM 838 N N . THR A 1 116 ? 3.237 0.622 22.015 1.00 4.21 116 THR A N 1
ATOM 839 C CA . THR A 1 116 ? 2.190 1.573 21.696 1.00 2.00 116 THR A CA 1
ATOM 840 C C . THR A 1 116 ? 1.488 1.975 22.974 1.00 3.94 116 THR A C 1
ATOM 841 O O . THR A 1 116 ? 1.577 1.273 23.986 1.00 4.06 116 THR A O 1
ATOM 845 N N . ILE A 1 117 ? 0.911 3.180 23.001 1.00 7.69 117 ILE A N 1
ATOM 846 C CA . ILE A 1 117 ? 0.128 3.633 24.139 1.00 4.93 117 ILE A CA 1
ATOM 847 C C . ILE A 1 117 ? -0.936 4.452 23.462 1.00 5.07 117 ILE A C 1
ATOM 848 O O . ILE A 1 117 ? -0.659 5.287 22.594 1.00 2.95 117 ILE A O 1
ATOM 853 N N . ASN A 1 118 ? -2.177 4.047 23.686 1.00 5.39 118 ASN A N 1
ATOM 854 C CA . ASN A 1 118 ? -3.315 4.775 23.142 1.00 3.63 118 ASN A CA 1
ATOM 855 C C . ASN A 1 118 ? -3.965 5.341 24.371 1.00 2.00 118 ASN A C 1
ATOM 856 O O . ASN A 1 118 ? -4.111 4.617 25.343 1.00 3.23 118 ASN A O 1
ATOM 861 N N . ILE A 1 119 ? -4.279 6.619 24.429 1.00 2.00 119 ILE A N 1
ATOM 862 C CA . ILE A 1 119 ? -4.854 7.217 25.606 1.00 5.05 119 ILE A CA 1
ATOM 863 C C . ILE A 1 119 ? -6.118 7.836 25.088 1.00 8.10 119 ILE A C 1
ATOM 864 O O . ILE A 1 119 ? -6.085 8.724 24.225 1.00 12.03 119 ILE A O 1
ATOM 869 N N . ARG A 1 120 ? -7.249 7.372 25.587 1.00 8.17 120 ARG A N 1
ATOM 870 C CA . ARG A 1 120 ? -8.539 7.823 25.119 1.00 6.45 120 ARG A CA 1
ATOM 871 C C . ARG A 1 120 ? -9.346 8.394 26.281 1.00 7.71 120 ARG A C 1
ATOM 872 O O . ARG A 1 120 ? -9.280 7.896 27.419 1.00 6.47 120 ARG A O 1
ATOM 880 N N . ASN A 1 121 ? -10.079 9.480 26.021 1.00 7.35 121 ASN A N 1
ATOM 881 C CA . ASN A 1 121 ? -11.035 10.052 26.978 1.00 7.49 121 ASN A CA 1
ATOM 882 C C . ASN A 1 121 ? -10.479 10.237 28.374 1.00 4.52 121 ASN A C 1
ATOM 883 O O . ASN A 1 121 ? -11.067 9.842 29.396 1.00 6.49 121 ASN A O 1
ATOM 888 N N . PHE A 1 122 ? -9.310 10.846 28.386 1.00 2.00 122 PHE A N 1
ATOM 889 C CA . PHE A 1 122 ? -8.576 11.034 29.618 1.00 2.00 122 PHE A CA 1
ATOM 890 C C . PHE A 1 122 ? -8.402 12.492 30.024 1.00 2.55 122 PHE A C 1
ATOM 891 O O . PHE A 1 122 ? -8.114 13.369 29.192 1.00 2.00 122 PHE A O 1
ATOM 899 N N . ARG A 1 123 ? -8.492 12.734 31.335 1.00 4.89 123 ARG A N 1
ATOM 900 C CA . ARG A 1 123 ? -8.362 14.062 31.871 1.00 4.96 123 ARG A CA 1
ATOM 901 C C . ARG A 1 123 ? -7.003 14.151 32.493 1.00 6.24 123 ARG A C 1
ATOM 902 O O . ARG A 1 123 ? -6.706 13.272 33.308 1.00 6.18 123 ARG A O 1
ATOM 910 N N . ALA A 1 124 ? -6.168 15.139 32.168 1.00 6.14 124 ALA A N 1
ATOM 911 C CA . ALA A 1 124 ? -4.887 15.222 32.874 1.00 8.87 124 ALA A CA 1
ATOM 912 C C . ALA A 1 124 ? -4.578 16.678 33.138 1.00 8.54 124 ALA A C 1
ATOM 913 O O . ALA A 1 124 ? -4.624 17.493 32.202 1.00 9.79 124 ALA A O 1
ATOM 915 N N . ASP A 1 125 ? -4.360 17.015 34.423 1.00 8.67 125 ASP A N 1
ATOM 916 C CA . ASP A 1 125 ? -4.093 18.393 34.813 1.00 7.25 125 ASP A CA 1
ATOM 917 C C . ASP A 1 125 ? -2.913 18.522 35.760 1.00 6.39 125 ASP A C 1
ATOM 918 O O . ASP A 1 125 ? -2.819 17.827 36.784 1.00 6.53 125 ASP A O 1
ATOM 923 N N . ASP A 1 126 ? -2.110 19.554 35.442 1.00 5.50 126 ASP A N 1
ATOM 924 C CA . ASP A 1 126 ? -0.900 19.929 36.146 1.00 2.56 126 ASP A CA 1
ATOM 925 C C . ASP A 1 126 ? 0.082 18.760 36.072 1.00 3.20 126 ASP A C 1
ATOM 926 O O . ASP A 1 126 ? 0.236 17.953 36.997 1.00 5.72 126 ASP A O 1
ATOM 931 N N . ILE A 1 127 ? 0.710 18.617 34.915 1.00 2.00 127 ILE A N 1
ATOM 932 C CA . ILE A 1 127 ? 1.616 17.523 34.689 1.00 4.58 127 ILE A CA 1
ATOM 933 C C . ILE A 1 127 ? 2.880 18.043 34.016 1.00 4.24 127 ILE A C 1
ATOM 934 O O . ILE A 1 127 ? 2.820 19.128 33.432 1.00 7.90 127 ILE A O 1
ATOM 939 N N . GLY A 1 128 ? 4.019 17.327 33.982 1.00 5.76 128 GLY A N 1
ATOM 940 C CA . GLY A 1 128 ? 5.207 17.741 33.232 1.00 5.60 128 GLY A CA 1
ATOM 941 C C . GLY A 1 128 ? 5.020 17.410 31.752 1.00 5.09 128 GLY A C 1
ATOM 942 O O . GLY A 1 128 ? 5.078 18.294 30.887 1.00 3.66 128 GLY A O 1
ATOM 943 N N . LYS A 1 129 ? 4.852 16.128 31.446 1.00 4.59 129 LYS A N 1
ATOM 944 C CA . LYS A 1 129 ? 4.445 15.682 30.103 1.00 4.85 129 LYS A CA 1
ATOM 945 C C . LYS A 1 129 ? 3.520 14.458 30.191 1.00 3.64 129 LYS A C 1
ATOM 946 O O . LYS A 1 129 ? 3.601 13.681 31.150 1.00 4.09 129 LYS A O 1
ATOM 952 N N . LEU A 1 130 ? 2.611 14.255 29.244 1.00 3.83 130 LEU A N 1
ATOM 953 C CA . LEU A 1 130 ? 1.708 13.115 29.301 1.00 6.53 130 LEU A CA 1
ATOM 954 C C . LEU A 1 130 ? 2.459 11.821 29.002 1.00 4.39 130 LEU A C 1
ATOM 955 O O . LEU A 1 130 ? 2.310 10.859 29.747 1.00 8.35 130 LEU A O 1
ATOM 960 N N . VAL A 1 131 ? 3.274 11.739 27.972 1.00 4.60 131 VAL A N 1
ATOM 961 C CA . VAL A 1 131 ? 4.025 10.533 27.664 1.00 5.55 131 VAL A CA 1
ATOM 962 C C . VAL A 1 131 ? 5.463 10.925 27.367 1.00 3.97 131 VAL A C 1
ATOM 963 O O . VAL A 1 131 ? 5.675 11.775 26.500 1.00 4.99 131 VAL A O 1
ATOM 967 N N . ARG A 1 132 ? 6.460 10.377 28.060 1.00 5.19 132 ARG A N 1
ATOM 968 C CA . ARG A 1 132 ? 7.848 10.551 27.657 1.00 5.39 132 ARG A CA 1
ATOM 969 C C . ARG A 1 132 ? 8.348 9.174 27.283 1.00 6.31 132 ARG A C 1
ATOM 970 O O . ARG A 1 132 ? 8.050 8.213 28.008 1.00 6.71 132 ARG A O 1
ATOM 978 N N . GLN A 1 133 ? 9.017 9.001 26.143 1.00 7.70 133 GLN A N 1
ATOM 979 C CA . GLN A 1 133 ? 9.715 7.742 25.898 1.00 9.21 133 GLN A CA 1
ATOM 980 C C . GLN A 1 133 ? 11.002 7.874 26.695 1.00 10.68 133 GLN A C 1
ATOM 981 O O . GLN A 1 133 ? 11.567 8.976 26.690 1.00 12.82 133 GLN A O 1
ATOM 987 N N . ASN A 1 134 ? 11.435 6.834 27.403 1.00 12.86 134 ASN A N 1
ATOM 988 C CA . ASN A 1 134 ? 12.696 6.852 28.129 1.00 10.35 134 ASN A CA 1
ATOM 989 C C . ASN A 1 134 ? 13.774 7.549 27.328 1.00 10.85 134 ASN A C 1
ATOM 990 O O . ASN A 1 134 ? 14.020 7.272 26.140 1.00 14.53 134 ASN A O 1
ATOM 995 N N . GLY A 1 135 ? 14.338 8.530 28.000 1.00 10.91 135 GLY A N 1
ATOM 996 C CA . GLY A 1 135 ? 15.284 9.473 27.459 1.00 8.86 135 GLY A CA 1
ATOM 997 C C . GLY A 1 135 ? 16.400 8.817 26.685 1.00 10.63 135 GLY A C 1
ATOM 998 O O . GLY A 1 135 ? 16.958 7.786 27.054 1.00 14.42 135 GLY A O 1
ATOM 999 N N . GLY A 1 136 ? 16.754 9.472 25.603 1.00 8.64 136 GLY A N 1
ATOM 1000 C CA . GLY A 1 136 ? 17.806 9.004 24.748 1.00 9.26 136 GLY A CA 1
ATOM 1001 C C . GLY A 1 136 ? 17.411 7.795 23.914 1.00 12.03 136 GLY A C 1
ATOM 1002 O O . GLY A 1 136 ? 17.981 7.731 22.823 1.00 13.98 136 GLY A O 1
ATOM 1003 N N . THR A 1 137 ? 16.528 6.857 24.320 1.00 11.87 137 THR A N 1
ATOM 1004 C CA . THR A 1 137 ? 16.322 5.681 23.472 1.00 10.04 137 THR A CA 1
ATOM 1005 C C . THR A 1 137 ? 15.811 5.986 22.041 1.00 10.79 137 THR A C 1
ATOM 1006 O O . THR A 1 137 ? 15.173 6.996 21.718 1.00 10.38 137 THR A O 1
ATOM 1010 N N . THR A 1 138 ? 16.162 5.092 21.115 1.00 11.57 138 THR A N 1
ATOM 1011 C CA . THR A 1 138 ? 15.850 5.273 19.707 1.00 10.78 138 THR A CA 1
ATOM 1012 C C . THR A 1 138 ? 14.975 4.182 19.110 1.00 10.89 138 THR A C 1
ATOM 1013 O O . THR A 1 138 ? 14.832 4.047 17.879 1.00 11.56 138 THR A O 1
ATOM 1017 N N . TYR A 1 139 ? 14.446 3.284 19.958 1.00 9.25 139 TYR A N 1
ATOM 1018 C CA . TYR A 1 139 ? 13.443 2.331 19.485 1.00 7.69 139 TYR A CA 1
ATOM 1019 C C . TYR A 1 139 ? 12.157 3.150 19.230 1.00 8.26 139 TYR A C 1
ATOM 1020 O O . TYR A 1 139 ? 12.025 4.320 19.625 1.00 7.37 139 TYR A O 1
ATOM 1029 N N . LYS A 1 140 ? 11.250 2.520 18.495 1.00 7.96 140 LYS A N 1
ATOM 1030 C CA . LYS A 1 140 ? 9.984 3.085 18.085 1.00 5.66 140 LYS A CA 1
ATOM 1031 C C . LYS A 1 140 ? 8.891 2.952 19.141 1.00 5.89 140 LYS A C 1
ATOM 1032 O O . LYS A 1 140 ? 8.655 1.859 19.646 1.00 5.99 140 LYS A O 1
ATOM 1038 N N . VAL A 1 141 ? 8.297 4.067 19.553 1.00 4.69 141 VAL A N 1
ATOM 1039 C CA . VAL A 1 141 ? 7.115 4.030 20.372 1.00 5.03 141 VAL A CA 1
ATOM 1040 C C . VAL A 1 141 ? 6.070 4.767 19.525 1.00 5.50 141 VAL A C 1
ATOM 1041 O O . VAL A 1 141 ? 6.375 5.787 18.872 1.00 2.59 141 VAL A O 1
ATOM 1045 N N . VAL A 1 142 ? 4.845 4.226 19.448 1.00 4.24 142 VAL A N 1
ATOM 1046 C CA . VAL A 1 142 ? 3.720 4.871 18.775 1.00 5.16 142 VAL A CA 1
ATOM 1047 C C . VAL A 1 142 ? 2.879 5.506 19.884 1.00 4.89 142 VAL A C 1
ATOM 1048 O O . VAL A 1 142 ? 2.330 4.776 20.729 1.00 4.81 142 VAL A O 1
ATOM 1052 N N . MET A 1 143 ? 2.768 6.831 19.924 1.00 6.21 143 MET A N 1
ATOM 1053 C CA . MET A 1 143 ? 1.977 7.482 20.968 1.00 5.59 143 MET A CA 1
ATOM 1054 C C . MET A 1 143 ? 0.681 8.042 20.398 1.00 7.53 143 MET A C 1
ATOM 1055 O O . MET A 1 143 ? 0.673 8.802 19.412 1.00 8.58 143 MET A O 1
ATOM 1060 N N . ASN A 1 144 ? -0.459 7.710 21.011 1.00 6.73 144 ASN A N 1
ATOM 1061 C CA . ASN A 1 144 ? -1.718 8.1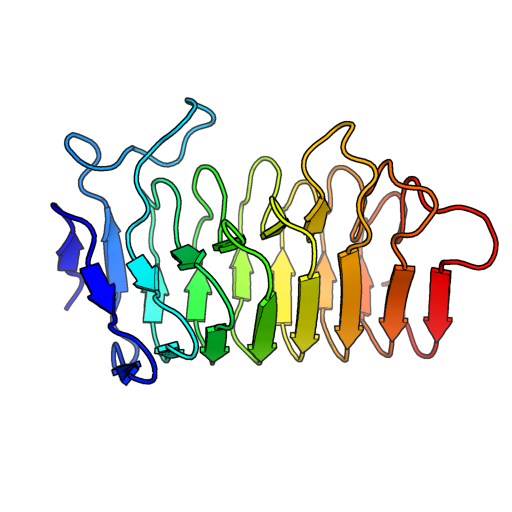27 20.420 1.00 5.40 144 ASN A CA 1
ATOM 1062 C C . ASN A 1 144 ? -2.698 8.661 21.460 1.00 5.73 144 ASN A C 1
ATOM 1063 O O . ASN A 1 144 ? -2.946 7.968 22.446 1.00 6.02 144 ASN A O 1
ATOM 1068 N N . VAL A 1 145 ? -3.231 9.889 21.275 1.00 7.48 145 VAL A N 1
ATOM 1069 C CA . VAL A 1 145 ? -4.092 10.580 22.228 1.00 5.35 145 VAL A CA 1
ATOM 1070 C C . VAL A 1 145 ? -5.382 10.925 21.527 1.00 7.09 145 VAL A C 1
ATOM 1071 O O . VAL A 1 145 ? -5.345 11.643 20.522 1.00 7.94 145 VAL A O 1
ATOM 1075 N N . GLU A 1 146 ? -6.520 10.444 22.034 1.00 4.50 146 GLU A N 1
ATOM 1076 C CA . GLU A 1 146 ? -7.780 10.698 21.377 1.00 5.92 146 GLU A CA 1
ATOM 1077 C C . GLU A 1 146 ? -8.825 11.236 22.311 1.00 3.16 146 GLU A C 1
ATOM 1078 O O . GLU A 1 146 ? -9.009 10.694 23.399 1.00 2.85 146 GLU A O 1
ATOM 1084 N N . ASN A 1 147 ? -9.532 12.303 21.954 1.00 2.60 147 ASN A N 1
ATOM 1085 C CA . ASN A 1 147 ? -10.669 12.793 22.758 1.00 4.60 147 ASN A CA 1
ATOM 1086 C C . ASN A 1 147 ? -10.361 13.012 24.237 1.00 5.33 147 ASN A C 1
ATOM 1087 O O . ASN A 1 147 ? -11.075 12.562 25.156 1.00 4.99 147 ASN A O 1
ATOM 1092 N N . CYS A 1 148 ? -9.168 13.594 24.503 1.00 3.88 148 CYS A N 1
ATOM 1093 C CA . CYS A 1 148 ? -8.720 13.921 25.855 1.00 2.78 148 CYS A CA 1
ATOM 1094 C C . CYS A 1 148 ? -8.891 15.400 26.188 1.00 2.00 148 CYS A C 1
ATOM 1095 O O . CYS A 1 148 ? -9.334 16.176 25.337 1.00 2.24 148 CYS A O 1
ATOM 1098 N N . ASN A 1 149 ? -8.634 15.744 27.439 1.00 2.00 149 ASN A N 1
ATOM 1099 C CA . ASN A 1 149 ? -8.580 17.119 27.893 1.00 4.90 149 ASN A CA 1
ATOM 1100 C C . ASN A 1 149 ? -7.380 17.252 28.883 1.00 4.32 149 ASN A C 1
ATOM 1101 O O . ASN A 1 149 ? -7.318 16.713 30.000 1.00 3.58 149 ASN A O 1
ATOM 1106 N N . ILE A 1 150 ? -6.346 17.887 28.317 1.00 4.34 150 ILE A N 1
ATOM 1107 C CA . ILE A 1 150 ? -5.036 18.018 28.915 1.00 2.71 150 ILE A CA 1
ATOM 1108 C C . ILE A 1 150 ? -4.717 19.460 29.322 1.00 2.40 150 ILE A C 1
ATOM 1109 O O . ILE A 1 150 ? -4.676 20.331 28.454 1.00 3.52 150 ILE A O 1
ATOM 1114 N N . SER A 1 151 ? -4.432 19.823 30.582 1.00 2.01 151 SER A N 1
ATOM 1115 C CA . SER A 1 151 ? -4.114 21.190 30.922 1.00 2.85 151 SER A CA 1
ATOM 1116 C C . SER A 1 151 ? -2.928 21.350 31.877 1.00 4.56 151 SER A C 1
ATOM 1117 O O . SER A 1 151 ? -2.565 20.481 32.680 1.00 5.91 151 SER A O 1
ATOM 1120 N N . ARG A 1 152 ? -2.279 22.513 31.799 1.00 4.88 152 ARG A N 1
ATOM 1121 C CA . ARG A 1 152 ? -1.131 22.889 32.618 1.00 4.34 152 ARG A CA 1
ATOM 1122 C C . ARG A 1 152 ? -0.013 21.856 32.587 1.00 4.58 152 ARG A C 1
ATOM 1123 O O . ARG A 1 152 ? 0.334 21.099 33.503 1.00 3.20 152 ARG A O 1
ATOM 1131 N N . VAL A 1 153 ? 0.561 21.918 31.392 1.00 2.88 153 VAL A N 1
ATOM 1132 C CA . VAL A 1 153 ? 1.633 21.044 31.031 1.00 2.00 153 VAL A CA 1
ATOM 1133 C C . VAL A 1 153 ? 2.954 21.804 31.145 1.00 3.93 153 VAL A C 1
ATOM 1134 O O . VAL A 1 153 ? 3.122 22.850 30.530 1.00 3.25 153 VAL A O 1
ATOM 1138 N N . LYS A 1 154 ? 3.924 21.299 31.914 1.00 3.35 154 LYS A N 1
ATOM 1139 C CA . LYS A 1 154 ? 5.192 21.993 32.047 1.00 5.59 154 LYS A CA 1
ATOM 1140 C C . LYS A 1 154 ? 5.987 22.015 30.747 1.00 6.30 154 LYS A C 1
ATOM 1141 O O . LYS A 1 154 ? 6.636 23.017 30.398 1.00 6.33 154 LYS A O 1
ATOM 1147 N N . ASP A 1 155 ? 5.950 20.886 30.039 1.00 2.95 155 ASP A N 1
ATOM 1148 C CA . ASP A 1 155 ? 6.806 20.776 28.903 1.00 3.76 155 ASP A CA 1
ATOM 1149 C C . ASP A 1 155 ? 6.164 20.437 27.580 1.00 2.35 155 ASP A C 1
ATOM 1150 O O . ASP A 1 155 ? 6.287 21.272 26.698 1.00 3.57 155 ASP A O 1
ATOM 1155 N N . ALA A 1 156 ? 5.530 19.288 27.396 1.00 2.00 156 ALA A N 1
ATOM 1156 C CA . ALA A 1 156 ? 5.031 18.873 26.082 1.00 2.52 156 ALA A CA 1
ATOM 1157 C C . ALA A 1 156 ? 3.957 17.814 26.342 1.00 3.15 156 ALA A C 1
ATOM 1158 O O . ALA A 1 156 ? 3.921 17.302 27.462 1.00 2.00 156 ALA A O 1
ATOM 1160 N N . ILE A 1 157 ? 3.021 17.463 25.448 1.00 2.77 157 ILE A N 1
ATOM 1161 C CA . ILE A 1 157 ? 2.078 16.381 25.766 1.00 5.40 157 ILE A CA 1
ATOM 1162 C C . ILE A 1 157 ? 2.821 15.056 25.467 1.00 5.07 157 ILE A C 1
ATOM 1163 O O . ILE A 1 157 ? 2.946 14.171 26.338 1.00 3.81 157 ILE A O 1
ATOM 1168 N N . LEU A 1 158 ? 3.388 14.969 24.265 1.00 3.28 158 LEU A N 1
ATOM 1169 C CA . LEU A 1 158 ? 4.118 13.820 23.790 1.00 3.56 158 LEU A CA 1
ATOM 1170 C C . LEU A 1 158 ? 5.591 14.202 23.620 1.00 2.32 158 LEU A C 1
ATOM 1171 O O . LEU A 1 158 ? 5.876 15.250 23.047 1.00 2.00 158 LEU A O 1
ATOM 1176 N N . ARG A 1 159 ? 6.527 13.410 24.172 1.00 2.92 159 ARG A N 1
ATOM 1177 C CA . ARG A 1 159 ? 7.958 13.626 24.047 1.00 5.38 159 ARG A CA 1
ATOM 1178 C C . ARG A 1 159 ? 8.772 12.336 23.775 1.00 4.90 159 ARG A C 1
ATOM 1179 O O . ARG A 1 159 ? 8.553 11.277 24.358 1.00 3.79 159 ARG A O 1
ATOM 1187 N N . THR A 1 160 ? 9.745 12.391 22.862 1.00 8.03 160 THR A N 1
ATOM 1188 C CA . THR A 1 160 ? 10.585 11.282 22.419 1.00 6.30 160 THR A CA 1
ATOM 1189 C C . THR A 1 160 ? 11.912 11.923 21.996 1.00 8.88 160 THR A C 1
ATOM 1190 O O . THR A 1 160 ? 12.022 13.143 21.883 1.00 7.17 160 THR A O 1
ATOM 1194 N N . ASP A 1 161 ? 12.893 11.038 21.715 1.00 9.98 161 ASP A N 1
ATOM 1195 C CA . ASP A 1 161 ? 14.228 11.308 21.196 1.00 8.33 161 ASP A CA 1
ATOM 1196 C C . ASP A 1 161 ? 14.561 10.395 20.037 1.00 7.61 161 ASP A C 1
ATOM 1197 O O . ASP A 1 161 ? 15.616 10.501 19.403 1.00 7.16 161 ASP A O 1
ATOM 1202 N N . SER A 1 162 ? 13.626 9.501 19.729 1.00 7.91 162 SER A N 1
ATOM 1203 C CA . SER A 1 162 ? 13.732 8.548 18.637 1.00 4.23 162 SER A CA 1
ATOM 1204 C C . SER A 1 162 ? 13.097 9.140 17.386 1.00 5.15 162 SER A C 1
ATOM 1205 O O . SER A 1 162 ? 11.961 9.672 17.329 1.00 5.63 162 SER A O 1
ATOM 1208 N N . SER A 1 163 ? 13.866 8.995 16.319 1.00 7.07 163 SER A N 1
ATOM 1209 C CA . SER A 1 163 ? 13.384 9.452 15.036 1.00 7.16 163 SER A CA 1
ATOM 1210 C C . SER A 1 163 ? 12.373 8.492 14.398 1.00 10.50 163 SER A C 1
ATOM 1211 O O . SER A 1 163 ? 11.852 8.780 13.308 1.00 13.24 163 SER A O 1
ATOM 1214 N N . THR A 1 164 ? 12.042 7.354 15.011 1.00 8.12 164 THR A N 1
ATOM 1215 C CA . THR A 1 164 ? 11.027 6.489 14.462 1.00 4.17 164 THR A CA 1
ATOM 1216 C C . THR A 1 164 ? 9.743 6.541 15.301 1.00 3.33 164 THR A C 1
ATOM 1217 O O . THR A 1 164 ? 8.707 5.972 14.924 1.00 2.00 164 THR A O 1
ATOM 1221 N N . SER A 1 165 ? 9.740 7.175 16.490 1.00 2.00 165 SER A N 1
ATOM 1222 C CA . SER A 1 165 ? 8.512 7.248 17.265 1.00 2.11 165 SER A CA 1
ATOM 1223 C C . SER A 1 165 ? 7.501 8.175 16.584 1.00 3.18 165 SER A C 1
ATOM 1224 O O . SER A 1 165 ? 7.899 9.135 15.895 1.00 2.00 165 SER A O 1
ATOM 1227 N N . THR A 1 166 ? 6.193 7.845 16.669 1.00 3.73 166 THR A N 1
ATOM 1228 C CA . THR A 1 166 ? 5.163 8.665 16.055 1.00 3.60 166 THR A CA 1
ATOM 1229 C C . THR A 1 166 ? 4.246 9.216 17.136 1.00 3.93 166 THR A C 1
ATOM 1230 O O . THR A 1 166 ? 4.108 8.600 18.197 1.00 2.13 166 THR A O 1
ATOM 1234 N N . GLY A 1 167 ? 3.666 10.391 16.912 1.00 4.92 167 GLY A N 1
ATOM 1235 C CA . GLY A 1 167 ? 2.773 10.985 17.883 1.00 5.86 167 GLY A CA 1
ATOM 1236 C C . GLY A 1 167 ? 1.529 11.442 17.168 1.00 6.11 167 GLY A C 1
ATOM 1237 O O . GLY A 1 167 ? 1.605 12.105 16.124 1.00 6.24 167 GLY A O 1
ATOM 1238 N N . ARG A 1 168 ? 0.385 11.109 17.737 1.00 7.06 168 ARG A N 1
ATOM 1239 C CA . ARG A 1 168 ? -0.888 11.425 17.127 1.00 6.59 168 ARG A CA 1
ATOM 1240 C C . ARG A 1 168 ? -1.774 12.079 18.187 1.00 7.69 168 ARG A C 1
ATOM 1241 O O . ARG A 1 168 ? -1.953 11.472 19.258 1.00 5.23 168 ARG A O 1
ATOM 1249 N N . ILE A 1 169 ? -2.244 13.338 18.010 1.00 6.62 169 ILE A N 1
ATOM 1250 C CA . ILE A 1 169 ? -3.164 13.910 19.001 1.00 5.99 169 ILE A CA 1
ATOM 1251 C C . ILE A 1 169 ? -4.404 14.331 18.230 1.00 5.98 169 ILE A C 1
ATOM 1252 O O . ILE A 1 169 ? -4.309 15.061 17.241 1.00 7.83 169 ILE A O 1
ATOM 1257 N N . VAL A 1 170 ? -5.572 13.852 18.634 1.00 5.88 170 VAL A N 1
ATOM 1258 C CA . VAL A 1 170 ? -6.765 13.951 17.829 1.00 4.25 170 VAL A CA 1
ATOM 1259 C C . VAL A 1 170 ? -7.881 14.338 18.753 1.00 6.22 170 VAL A C 1
ATOM 1260 O O . VAL A 1 170 ? -8.003 13.756 19.835 1.00 9.89 170 VAL A O 1
ATOM 1264 N N . ASN A 1 171 ? -8.700 15.301 18.342 1.00 5.85 171 ASN A N 1
ATOM 1265 C CA . ASN A 1 171 ? -9.929 15.706 19.032 1.00 5.20 171 ASN A CA 1
ATOM 1266 C C . ASN A 1 171 ? -9.718 15.960 20.501 1.00 4.45 171 ASN A C 1
ATOM 1267 O O . ASN A 1 171 ? -10.439 15.438 21.335 1.00 3.31 171 ASN A O 1
ATOM 1272 N N . THR A 1 172 ? -8.662 16.654 20.864 1.00 5.35 172 THR A N 1
ATOM 1273 C CA . THR A 1 172 ? -8.333 16.849 22.257 1.00 4.15 172 THR A CA 1
ATOM 1274 C C . THR A 1 172 ? -8.389 18.340 22.569 1.00 3.70 172 THR A C 1
ATOM 1275 O O . THR A 1 172 ? -8.000 19.173 21.759 1.00 2.00 172 THR A O 1
ATOM 1279 N N . ARG A 1 173 ? -8.882 18.636 23.769 1.00 5.48 173 ARG A N 1
ATOM 1280 C CA . ARG A 1 173 ? -8.918 19.971 24.338 1.00 7.77 173 ARG A CA 1
ATOM 1281 C C . ARG A 1 173 ? -7.631 20.126 25.136 1.00 6.60 173 ARG A C 1
ATOM 1282 O O . ARG A 1 173 ? -7.253 19.211 25.891 1.00 6.28 173 ARG A O 1
ATOM 1290 N N . TYR A 1 174 ? -6.968 21.278 25.038 1.00 5.64 174 TYR A N 1
ATOM 1291 C CA . TYR A 1 174 ? -5.722 21.466 25.763 1.00 6.48 174 TYR A CA 1
ATOM 1292 C C . TYR A 1 174 ? -5.532 22.925 26.221 1.00 4.98 174 TYR A C 1
ATOM 1293 O O . TYR A 1 174 ? -6.042 23.835 25.577 1.00 4.27 174 TYR A O 1
ATOM 1302 N N . SER A 1 175 ? -4.833 23.216 27.306 1.00 3.90 175 SER A N 1
ATOM 1303 C CA . SER A 1 175 ? -4.757 24.563 27.825 1.00 5.16 175 SER A CA 1
ATOM 1304 C C . SER A 1 175 ? -3.452 24.745 28.557 1.00 5.97 175 SER A C 1
ATOM 1305 O O . SER A 1 175 ? -3.098 23.910 29.409 1.00 10.17 175 SER A O 1
ATOM 1308 N N . ASN A 1 176 ? -2.715 25.811 28.247 1.00 7.44 176 ASN A N 1
ATOM 1309 C CA . ASN A 1 176 ? -1.410 26.102 28.848 1.00 7.85 176 ASN A CA 1
ATOM 1310 C C . ASN A 1 176 ? -0.444 24.942 28.635 1.00 7.83 176 ASN A C 1
ATOM 1311 O O . ASN A 1 176 ? 0.130 24.342 29.554 1.00 7.46 176 ASN A O 1
ATOM 1316 N N . VAL A 1 177 ? -0.328 24.556 27.378 1.00 5.41 177 VAL A N 1
ATOM 1317 C CA . VAL A 1 177 ? 0.514 23.455 26.968 1.00 5.20 177 VAL A CA 1
ATOM 1318 C C . VAL A 1 177 ? 1.626 24.127 26.150 1.00 5.69 177 VAL A C 1
ATOM 1319 O O . VAL A 1 177 ? 1.281 24.700 25.117 1.00 8.35 177 VAL A O 1
ATOM 1323 N N . PRO A 1 178 ? 2.920 24.170 26.502 1.00 6.02 178 PRO A N 1
ATOM 1324 C CA . PRO A 1 178 ? 3.995 24.762 25.679 1.00 7.29 178 PRO A CA 1
ATOM 1325 C C . PRO A 1 178 ? 4.096 24.220 24.244 1.00 6.59 178 PRO A C 1
ATOM 1326 O O . PRO A 1 178 ? 4.162 25.045 23.328 1.00 8.16 178 PRO A O 1
ATOM 1330 N N . THR A 1 179 ? 4.177 22.893 24.026 1.00 7.44 179 THR A N 1
ATOM 1331 C CA . THR A 1 179 ? 4.126 22.287 22.686 1.00 7.30 179 THR A CA 1
ATOM 1332 C C . THR A 1 179 ? 3.212 21.085 22.794 1.00 4.47 179 THR A C 1
ATOM 1333 O O . THR A 1 179 ? 3.091 20.515 23.875 1.00 6.48 179 THR A O 1
ATOM 1337 N N . LEU A 1 180 ? 2.572 20.647 21.726 1.00 3.04 180 LEU A N 1
ATOM 1338 C CA . LEU A 1 180 ? 1.880 19.378 21.769 1.00 4.62 180 LEU A CA 1
ATOM 1339 C C . LEU A 1 180 ? 2.866 18.196 21.696 1.00 4.37 180 LEU A C 1
ATOM 1340 O O . LEU A 1 180 ? 2.766 17.276 22.507 1.00 5.46 180 LEU A O 1
ATOM 1345 N N . PHE A 1 181 ? 3.832 18.205 20.765 1.00 2.00 181 PHE A N 1
ATOM 1346 C CA . PHE A 1 181 ? 4.783 17.133 20.508 1.00 5.19 181 PHE A CA 1
ATOM 1347 C C . PHE A 1 181 ? 6.195 17.674 20.673 1.00 7.11 181 PHE A C 1
ATOM 1348 O O . PHE A 1 181 ? 6.416 18.848 20.357 1.00 8.97 181 PHE A O 1
ATOM 1356 N N . LYS A 1 182 ? 7.139 16.832 21.063 1.00 6.69 182 LYS A N 1
ATOM 1357 C CA . LYS A 1 182 ? 8.505 17.255 21.256 1.00 9.20 182 LYS A CA 1
ATOM 1358 C C . LYS A 1 182 ? 9.518 16.127 20.990 1.00 8.74 182 LYS A C 1
ATOM 1359 O O . LYS A 1 182 ? 9.566 15.072 21.629 1.00 7.05 182 LYS A O 1
ATOM 1365 N N . GLY A 1 183 ? 10.318 16.340 19.953 1.00 10.35 183 GLY A N 1
ATOM 1366 C CA . GLY A 1 183 ? 11.438 15.444 19.648 1.00 8.39 183 GLY A CA 1
ATOM 1367 C C . GLY A 1 183 ? 11.270 14.524 18.439 1.00 7.59 183 GLY A C 1
ATOM 1368 O O . GLY A 1 183 ? 12.198 13.798 18.093 1.00 9.81 183 GLY A O 1
ATOM 1369 N N . PHE A 1 184 ? 10.095 14.548 17.812 1.00 8.22 184 PHE A N 1
ATOM 1370 C CA . PHE A 1 184 ? 9.723 13.718 16.668 1.00 10.08 184 PHE A CA 1
ATOM 1371 C C . PHE A 1 184 ? 10.306 14.227 15.344 1.00 13.56 184 PHE A C 1
ATOM 1372 O O . PHE A 1 184 ? 10.292 15.457 15.150 1.00 16.32 184 PHE A O 1
ATOM 1380 N N . LYS A 1 185 ? 10.761 13.376 14.410 1.00 15.69 185 LYS A N 1
ATOM 1381 C CA . LYS A 1 185 ? 11.184 13.851 13.108 1.00 16.18 185 LYS A CA 1
ATOM 1382 C C . LYS A 1 185 ? 9.902 14.341 12.430 1.00 18.28 185 LYS A C 1
ATOM 1383 O O . LYS A 1 185 ? 8.774 13.899 12.731 1.00 16.56 185 LYS A O 1
ATOM 1389 N N . SER A 1 186 ? 10.087 15.369 11.593 1.00 20.17 186 SER A N 1
ATOM 1390 C CA . SER A 1 186 ? 9.067 15.940 10.716 1.00 18.82 186 SER A CA 1
ATOM 1391 C C . SER A 1 186 ? 8.355 14.800 9.996 1.00 16.68 186 SER A C 1
ATOM 1392 O O . SER A 1 186 ? 8.992 13.840 9.567 1.00 19.61 186 SER A O 1
ATOM 1395 N N . GLY A 1 187 ? 7.042 14.826 9.959 1.00 13.59 187 GLY A N 1
ATOM 1396 C CA . GLY A 1 187 ? 6.311 13.778 9.316 1.00 8.57 187 GLY A CA 1
ATOM 1397 C C . GLY A 1 187 ? 5.929 12.731 10.330 1.00 8.75 187 GLY A C 1
ATOM 1398 O O 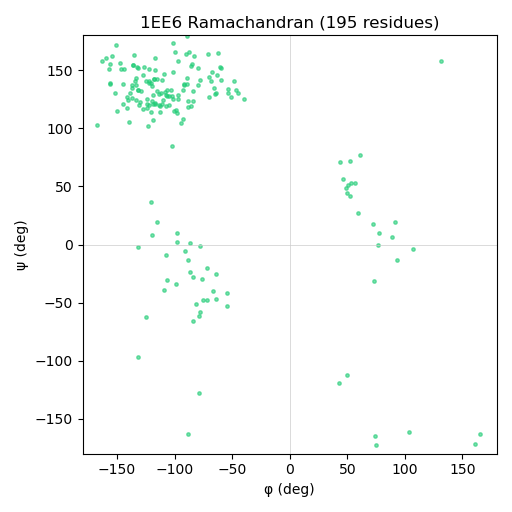. GLY A 1 187 ? 5.067 11.913 10.052 1.00 9.04 187 GLY A O 1
ATOM 1399 N N . ASN A 1 188 ? 6.484 12.710 11.541 1.00 7.50 188 ASN A N 1
ATOM 1400 C CA . ASN A 1 188 ? 6.102 11.693 12.503 1.00 7.52 188 ASN A CA 1
ATOM 1401 C C . ASN A 1 188 ? 5.061 12.149 13.523 1.00 7.01 188 ASN A C 1
ATOM 1402 O O . ASN A 1 188 ? 4.777 11.483 14.532 1.00 7.89 188 ASN A O 1
ATOM 1407 N N . THR A 1 189 ? 4.489 13.322 13.278 1.00 7.55 189 THR A N 1
ATOM 1408 C CA . THR A 1 189 ? 3.457 13.858 14.120 1.00 5.47 189 THR A CA 1
ATOM 1409 C C . THR A 1 189 ? 2.201 13.997 13.287 1.00 4.51 189 THR A C 1
ATOM 1410 O O . THR A 1 189 ? 2.321 14.363 12.106 1.00 5.63 189 THR A O 1
ATOM 1414 N N . THR A 1 190 ? 1.034 13.746 13.818 1.00 4.89 190 THR A N 1
ATOM 1415 C CA . THR A 1 190 ? -0.258 13.942 13.167 1.00 8.87 190 THR A CA 1
ATOM 1416 C C . THR A 1 190 ? -1.120 14.787 14.098 1.00 7.51 190 THR A C 1
ATOM 1417 O O . THR A 1 190 ? -1.003 14.558 15.301 1.00 10.77 190 THR A O 1
ATOM 1421 N N . ALA A 1 191 ? -2.016 15.683 13.704 1.00 6.87 191 ALA A N 1
ATOM 1422 C CA . ALA A 1 191 ? -2.966 16.225 14.680 1.00 5.12 191 ALA A CA 1
ATOM 1423 C C . ALA A 1 191 ? -4.224 16.747 14.009 1.00 5.26 191 ALA A C 1
ATOM 1424 O O . ALA A 1 191 ? -4.127 17.350 12.926 1.00 3.97 191 ALA A O 1
ATOM 1426 N N . SER A 1 192 ? -5.407 16.491 14.571 1.00 4.07 192 SER A N 1
ATOM 1427 C CA . SER A 1 192 ? -6.621 17.046 13.987 1.00 5.46 192 SER A CA 1
ATOM 1428 C C . SER A 1 192 ? -7.733 17.134 15.009 1.00 2.35 192 SER A C 1
ATOM 1429 O O . SER A 1 192 ? -7.674 16.415 15.999 1.00 2.00 192 SER A O 1
ATOM 1432 N N . GLY A 1 193 ? -8.653 18.109 14.862 1.00 2.52 193 GLY A N 1
ATOM 1433 C CA . GLY A 1 193 ? -9.802 18.264 15.742 1.00 2.43 193 GLY A CA 1
ATOM 1434 C C . GLY A 1 193 ? -9.470 18.782 17.145 1.00 2.09 193 GLY A C 1
ATOM 1435 O O . GLY A 1 193 ? -10.267 18.724 18.088 1.00 2.97 193 GLY A O 1
ATOM 1436 N N . ASN A 1 194 ? -8.303 19.366 17.322 1.00 2.00 194 ASN A N 1
ATOM 1437 C CA . ASN A 1 194 ? -7.957 19.798 18.649 1.00 3.05 194 ASN A CA 1
ATOM 1438 C C . ASN A 1 194 ? -8.423 21.215 18.853 1.00 4.16 194 ASN A C 1
ATOM 1439 O O . ASN A 1 194 ? -8.819 21.929 17.895 1.00 7.53 194 ASN A O 1
ATOM 1444 N N . THR A 1 195 ? -8.441 21.556 20.142 1.00 4.54 195 THR A N 1
ATOM 1445 C CA . THR A 1 195 ? -8.857 22.867 20.612 1.00 5.61 195 THR A CA 1
ATOM 1446 C C . THR A 1 195 ? -8.017 23.380 21.774 1.00 3.49 195 THR A C 1
ATOM 1447 O O . THR A 1 195 ? -7.932 22.763 22.834 1.00 2.00 195 THR A O 1
ATOM 1451 N N . GLN A 1 196 ? -7.347 24.507 21.505 1.00 5.22 196 GLN A N 1
ATOM 1452 C CA . GLN A 1 196 ? -6.615 25.247 22.509 1.00 5.75 196 GLN A CA 1
ATOM 1453 C C . GLN A 1 196 ? -7.630 26.122 23.197 1.00 6.45 196 GLN A C 1
ATOM 1454 O O . GLN A 1 196 ? -8.416 26.739 22.465 1.00 6.86 196 GLN A O 1
ATOM 1460 N N . TYR A 1 197 ? -7.611 26.117 24.533 1.00 5.86 197 TYR A N 1
ATOM 1461 C CA . TYR A 1 197 ? -8.518 26.922 25.349 1.00 5.20 197 TYR A CA 1
ATOM 1462 C C . TYR A 1 197 ? -7.788 27.459 26.574 1.00 5.26 197 TYR A C 1
ATOM 1463 O O . TYR A 1 197 ? -8.397 28.178 27.367 1.00 5.97 197 TYR A O 1
#

Secondary structure (DSSP, 8-state):
-PEEESSPEEE-TT-EEEEEEEEEEE-TTTT--SSS-SSPPPSEEE-TTEEEEEEEEPSS-TT-EEEES-EEEEEEEESS--S-SEEEEESEEEEEES-EEEEEEEEEEEE-SSEEEEEES-EEEEEEEEEEE-TT--S-EEEEEES-EEEEEEEEEEE---TT-EEEEES-EEES-S-SEESPPTTSEEEES-EE-

B-factor: mean 8.31, std 7.2, range [2.0, 45.29]

Foldseek 3Di:
DEDAQQDAAEFDAQEEDAPVLHEYEYDCVRFRFQALPPDGHENYEYEANYEYENYEYEGVGRQHYEYAAEYEYYAYEDPAGGNEHYEYQHEYEYEYEHYEHEHAAAEHYEYAYAYEYAHEAYEYEQYQEDYEYPPPDAHEYEYHYYQYEEENYNAEHEYYQHQRYAYEHELYEYENGPYHYYNYDPVRYYYYNYHYD

Sequence (197 aa):
APTVVHETIRVPAGQTFDGKGQTYVANPNTLGDGSQAENQKPIFRLEAGASLKNVVIGAPAADGVHCYGDCTITNVIWEDVGEDALTLKSSGTVNISGGAAYKAYDKVFQINAAGTINIRNFRADDIGKLVRQNGGTTYKVVMNVENCNISRVKDAILRTDSSTSTGRIVNTRYSNVPTLFKGFKSGNTTASGNTQY

Nearest PDB structures (foldseek):
  1ee6-assembly1_A  TM=1.005E+00  e=3.179E-35  Bacillus sp. KSM-P15
  4z06-assembly2_B  TM=9.782E-01  e=2.412E-18  Caldicellulosiruptor bescii DSM 6725
  4z05-assembly2_B  TM=9.790E-01  e=4.710E-18  Caldicellulosiruptor bescii DSM 6725
  4yzx-assembly2_B  TM=9.780E-01  e=6.753E-18  Caldicellulosiruptor bescii DSM 6725
  4z03-assembly1_A  TM=9.780E-01  e=1.388E-17  Caldicellulosiruptor bescii DSM 6725

InterPro domains:
  IPR004898 Pectate lyase PlyH/PlyE-like [PF03211] (28-212)
  IPR004898 Pectate lyase PlyH/PlyE-like [PTHR33407] (30-198)
  IPR011050 Pectin lyase fold/virulence factor [SSF51126] (28-224)
  IPR012334 Pectin lyase fold [G3DSA:2.160.20.10] (28-224)

Radius of gyration: 15.37 Å; Cα contacts (8 Å, |Δi|>4): 689; chains: 1; bounding box: 32×40×44 Å